Protein AF-A0A853IRA0-F1 (afdb_monomer)

Sequence (181 aa):
YAGSNYGHRVYHEGYKPTKVDVGLGNLPNAKTDAINDNNSNILATARAVKTAYDRAIADAIKPGMIMMWAGVANQVPAGWALCYGSGHCSNGIPIPDLRDRFIVGAGHSYGPGSTGGANTKHTSTAGHHAHNIVVHGHSLSHAQLPHTSIQLPIMGAAGGGSAASWEAQVGQNWDNVPLHI

Foldseek 3Di:
DPPPCPPPDDDDPPDDDDCVNVVNPPAAPAEDLDLPDPDPNYHYDPNNVVVNVVVVVPVVDDFPDDDDDPDDQVPPDPQDHDQCQDDATPVRHTRHRCPPHDDDDADDVHHVNDDDDDPDDDPDCVVDDDDDDDPPPDDDDPVNDDDDFDDDDPPDDPDDDDDDDDDDDPDDDPPPDGDDD

Secondary structure (DSSP, 8-state):
---TTTT-----TT-PPPTTTTT-TTS-S-EE--SS---TTSEEPHHHHHHHHHHHHHHHS-TT------S-GGGPPTT----BS-SB-TTSPBPPB-TT------SSS--TT-----SS----GGG--PPP----S-PPPGGGSPP-----------S------S-PPTT---TT-----

Mean predicted aligned error: 17.35 Å

Solvent-accessible surface area (backbone atoms only — not comparable to full-atom values): 13106 Å² total; per-residue (Å²): 134,82,62,101,57,84,81,64,82,92,57,67,101,83,64,75,86,50,49,60,79,72,75,43,62,86,56,57,96,40,72,38,66,62,76,83,70,90,52,95,66,43,42,73,35,75,65,11,54,51,50,46,52,53,46,57,52,54,70,76,55,55,79,79,71,84,79,92,74,91,72,58,87,91,68,61,56,90,97,61,79,76,47,70,48,65,66,58,33,93,80,65,48,70,35,54,64,50,73,99,58,84,92,74,81,65,57,94,94,32,57,86,87,64,82,81,89,68,101,64,88,76,80,50,80,88,65,65,75,83,86,85,81,84,69,85,80,77,72,89,49,80,89,73,51,89,83,78,90,79,85,78,82,81,78,76,77,88,71,92,74,98,66,95,66,78,86,74,72,88,86,71,85,73,81,85,69,82,84,84,128

Radius of gyration: 53.01 Å; Cα contacts (8 Å, |Δi|>4): 85; chains: 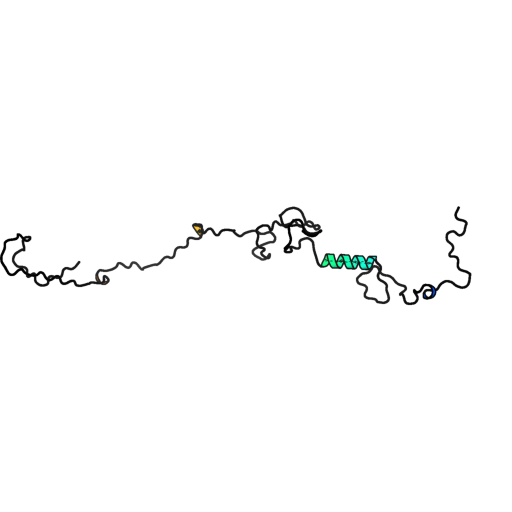1; bounding box: 127×52×137 Å

pLDDT: mean 79.43, std 16.62, range [44.56, 97.12]

Structure (mmCIF, N/CA/C/O backbone):
data_AF-A0A853IRA0-F1
#
_entry.id   AF-A0A853IRA0-F1
#
loop_
_atom_site.group_PDB
_atom_site.id
_atom_site.type_symbol
_atom_site.label_atom_id
_atom_site.label_alt_id
_atom_site.label_comp_id
_atom_site.label_asym_id
_atom_site.label_entity_id
_atom_site.label_seq_id
_atom_site.pdbx_PDB_ins_code
_atom_site.Cartn_x
_atom_site.Cartn_y
_atom_site.Cartn_z
_atom_site.occupancy
_atom_site.B_iso_or_equiv
_atom_site.auth_seq_id
_atom_site.auth_comp_id
_atom_site.auth_asym_id
_atom_site.auth_atom_id
_atom_site.pdbx_PDB_model_num
ATOM 1 N N . TYR A 1 1 ? -51.539 13.324 31.385 1.00 49.56 1 TYR A N 1
ATOM 2 C CA . TYR A 1 1 ? -51.188 13.574 32.794 1.00 49.56 1 TYR A CA 1
ATOM 3 C C . TYR A 1 1 ? -50.551 12.320 33.367 1.00 49.56 1 TYR A C 1
ATOM 5 O O . TYR A 1 1 ? -51.258 11.343 33.565 1.00 49.56 1 TYR A O 1
ATOM 13 N N . ALA A 1 2 ? -49.234 12.302 33.576 1.00 55.62 2 ALA A N 1
ATOM 14 C CA . ALA A 1 2 ? -48.621 11.289 34.433 1.00 55.62 2 ALA A CA 1
ATOM 15 C C . ALA A 1 2 ? -48.762 11.794 35.880 1.00 55.62 2 ALA A C 1
ATOM 17 O O . ALA A 1 2 ? -48.329 12.907 36.171 1.00 55.62 2 ALA A O 1
ATOM 18 N N . GLY A 1 3 ? -49.466 11.054 36.743 1.00 63.16 3 GLY A N 1
ATOM 19 C CA . GLY A 1 3 ? -49.695 11.446 38.142 1.00 63.16 3 GLY A CA 1
ATOM 20 C C . GLY A 1 3 ? -48.388 11.567 38.932 1.00 63.16 3 GLY A C 1
ATOM 21 O O . GLY A 1 3 ? -47.370 11.037 38.499 1.00 63.16 3 GLY A O 1
ATOM 22 N N . SER A 1 4 ? -48.433 12.225 40.094 1.00 72.25 4 SER A N 1
ATOM 23 C CA . SER A 1 4 ? -47.333 12.748 40.939 1.00 72.25 4 SER A CA 1
ATOM 24 C C . SER A 1 4 ? -46.130 11.831 41.231 1.00 72.25 4 SER A C 1
ATOM 26 O O . SER A 1 4 ? -45.151 12.287 41.806 1.00 72.25 4 SER A O 1
ATOM 28 N N . ASN A 1 5 ? -46.185 10.556 40.847 1.00 65.56 5 ASN A N 1
ATOM 29 C CA . ASN A 1 5 ? -45.202 9.519 41.151 1.00 65.56 5 ASN A CA 1
ATOM 30 C C . ASN A 1 5 ? -44.428 9.008 39.923 1.00 65.56 5 ASN A C 1
ATOM 32 O O . ASN A 1 5 ? -43.812 7.947 39.991 1.0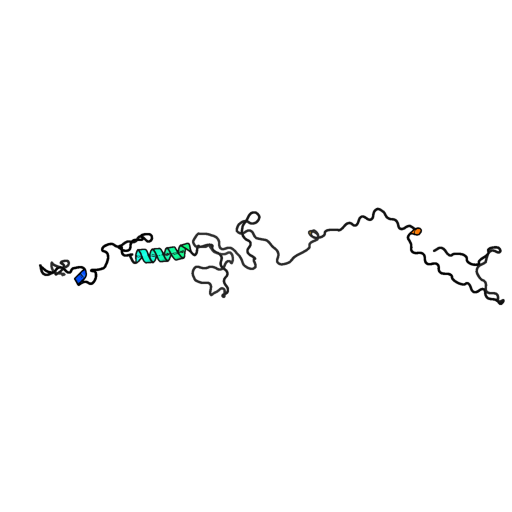0 65.56 5 ASN A O 1
ATOM 36 N N . TYR A 1 6 ? -44.414 9.742 38.808 1.00 60.72 6 TYR A N 1
ATOM 37 C CA . TYR A 1 6 ? -43.811 9.319 37.531 1.00 60.72 6 TYR A CA 1
ATOM 38 C C . TYR A 1 6 ? -42.277 9.095 37.539 1.00 60.72 6 TYR A C 1
ATOM 40 O O . TYR A 1 6 ? -41.693 8.843 36.489 1.00 60.72 6 TYR A O 1
ATOM 48 N N . GLY A 1 7 ? -41.620 9.148 38.703 1.00 62.72 7 GLY A N 1
ATOM 49 C CA . GLY A 1 7 ? -40.198 8.829 38.888 1.00 62.72 7 GLY A CA 1
ATOM 50 C C . GLY A 1 7 ? -39.866 8.051 40.169 1.00 62.72 7 GLY A C 1
ATOM 51 O O . GLY A 1 7 ? -38.689 7.841 40.460 1.00 62.72 7 GLY A O 1
ATOM 52 N N . HIS A 1 8 ? -40.863 7.620 40.950 1.00 66.50 8 HIS A N 1
ATOM 53 C CA . HIS A 1 8 ? -40.618 6.881 42.190 1.00 66.50 8 HIS A CA 1
ATOM 54 C C . HIS A 1 8 ? -40.420 5.392 41.893 1.00 66.50 8 HIS A C 1
ATOM 56 O O . HIS A 1 8 ? -41.258 4.749 41.263 1.00 66.50 8 HIS A O 1
ATOM 62 N N . ARG A 1 9 ? -39.308 4.818 42.367 1.00 67.69 9 ARG A N 1
ATOM 63 C CA . ARG A 1 9 ? -39.111 3.365 42.324 1.00 67.69 9 ARG A CA 1
ATOM 64 C C . ARG A 1 9 ? -40.078 2.734 43.332 1.00 67.69 9 ARG A C 1
ATOM 66 O O . ARG A 1 9 ? -39.976 3.015 44.524 1.00 67.69 9 ARG A O 1
ATOM 73 N N . VAL A 1 10 ? -41.013 1.910 42.857 1.00 68.00 10 VAL A N 1
ATOM 74 C CA . VAL A 1 10 ? -41.961 1.185 43.715 1.00 68.00 10 VAL A CA 1
ATOM 75 C C . VAL A 1 10 ? -41.220 0.020 44.362 1.00 68.00 10 VAL A C 1
ATOM 77 O O . VAL A 1 10 ? -41.081 -1.050 43.778 1.00 68.00 10 VAL A O 1
ATOM 80 N N . TYR A 1 11 ? -40.706 0.249 45.564 1.00 68.62 11 TYR A N 1
ATOM 81 C CA . TYR A 1 11 ? -40.282 -0.815 46.463 1.00 68.62 11 TYR A CA 1
ATOM 82 C C . TYR A 1 11 ? -41.147 -0.723 47.704 1.00 68.62 11 TYR A C 1
ATOM 84 O O . TYR A 1 11 ? -41.381 0.374 48.211 1.00 68.62 11 TYR A O 1
ATOM 92 N N . HIS A 1 12 ? -41.625 -1.858 48.199 1.00 67.06 12 HIS A N 1
ATOM 93 C CA . HIS A 1 12 ? -42.181 -1.874 49.542 1.00 67.06 12 HIS A CA 1
ATOM 94 C C . HIS A 1 12 ? -41.034 -1.589 50.536 1.00 67.06 12 HIS A C 1
ATOM 96 O O . HIS A 1 12 ? -39.866 -1.879 50.263 1.00 67.06 12 HIS A O 1
ATOM 102 N N . GLU A 1 13 ? -41.358 -1.005 51.683 1.00 61.22 13 GLU A N 1
ATOM 103 C CA . GLU A 1 13 ? -40.415 -0.340 52.596 1.00 61.22 13 GLU A CA 1
ATOM 104 C C . GLU A 1 13 ? -39.418 -1.283 53.326 1.00 61.22 13 GLU A C 1
ATOM 106 O O . GLU A 1 13 ? -38.761 -0.874 54.275 1.00 61.22 13 GLU A O 1
ATOM 111 N N . GLY A 1 14 ? -39.235 -2.533 52.864 1.00 67.69 14 GLY A N 1
ATOM 112 C CA . GLY A 1 14 ? -38.386 -3.550 53.509 1.00 67.69 14 GLY A CA 1
ATOM 113 C C . GLY A 1 14 ? -37.529 -4.468 52.611 1.00 67.69 14 GLY A C 1
ATOM 114 O O . GLY A 1 14 ? -36.566 -5.029 53.122 1.00 67.69 14 GLY A O 1
ATOM 115 N N . TYR A 1 15 ? -37.794 -4.621 51.305 1.00 69.06 15 TYR A N 1
ATOM 116 C CA . TYR A 1 15 ? -37.007 -5.473 50.389 1.00 69.06 15 TYR A CA 1
ATOM 117 C C . TYR A 1 15 ? -36.647 -4.654 49.149 1.00 69.06 15 TYR A C 1
ATOM 119 O O . TYR A 1 15 ? -37.350 -4.600 48.137 1.00 69.06 15 TYR A O 1
ATOM 127 N N . LYS A 1 16 ? -35.504 -3.974 49.247 1.00 80.06 16 LYS A N 1
ATOM 128 C CA . LYS A 1 16 ? -34.826 -3.415 48.078 1.00 80.06 16 LYS A CA 1
ATOM 129 C C . LYS A 1 16 ? -34.115 -4.570 47.363 1.00 80.06 16 LYS A C 1
ATOM 131 O O . LYS A 1 16 ? -33.353 -5.266 48.032 1.00 80.06 16 LYS A O 1
ATOM 136 N N . PRO A 1 17 ? -34.298 -4.749 46.042 1.00 84.19 17 PRO A N 1
ATOM 137 C CA . PRO A 1 17 ? -33.561 -5.758 45.293 1.00 84.19 17 PRO A CA 1
ATOM 138 C C . PRO A 1 17 ? -32.048 -5.569 45.445 1.00 84.19 17 PRO A C 1
ATOM 140 O O . PRO A 1 17 ? -31.510 -4.480 45.220 1.00 84.19 17 PRO A O 1
ATOM 143 N N . THR A 1 18 ? -31.371 -6.636 45.836 1.00 85.12 18 THR A N 1
ATOM 144 C CA . THR A 1 18 ? -29.920 -6.761 45.917 1.00 85.12 18 THR A CA 1
ATOM 145 C C . THR A 1 18 ? -29.350 -7.193 44.568 1.00 85.12 18 THR A C 1
ATOM 147 O O . THR A 1 18 ? -30.072 -7.578 43.650 1.00 85.12 18 THR A O 1
ATOM 150 N N . LYS A 1 19 ? -28.020 -7.174 44.428 1.00 85.31 19 LYS A N 1
ATOM 151 C CA . LYS A 1 19 ? -27.357 -7.706 43.227 1.00 85.31 19 LYS A CA 1
ATOM 152 C C . LYS A 1 19 ? -27.629 -9.195 43.018 1.00 85.31 19 LYS A C 1
ATOM 154 O O . LYS A 1 19 ? -27.666 -9.630 41.876 1.00 85.31 19 LYS A O 1
ATOM 159 N N . VAL A 1 20 ? -27.822 -9.963 44.090 1.00 87.31 20 VAL A N 1
ATOM 160 C CA . VAL A 1 20 ? -28.140 -11.395 44.001 1.00 87.31 20 VAL A CA 1
ATOM 161 C C . VAL A 1 20 ? -29.542 -11.590 43.426 1.00 87.31 20 VAL A C 1
ATOM 163 O O . VAL A 1 20 ? -29.708 -12.411 42.530 1.00 87.31 20 VAL A O 1
ATOM 166 N N . ASP A 1 21 ? -30.504 -10.760 43.840 1.00 89.12 21 ASP A N 1
ATOM 167 C CA . ASP A 1 21 ? -31.906 -10.850 43.398 1.00 89.12 21 ASP A CA 1
ATOM 168 C C . ASP A 1 21 ? -32.082 -10.618 41.891 1.00 89.12 21 ASP A C 1
ATOM 170 O O . ASP A 1 21 ? -33.049 -11.081 41.293 1.00 89.12 21 ASP A O 1
ATOM 174 N N . VAL A 1 22 ? -31.135 -9.917 41.264 1.00 87.75 22 VAL A N 1
ATOM 175 C CA . VAL A 1 22 ? -31.116 -9.662 39.815 1.00 87.75 22 VAL A CA 1
ATOM 176 C C . VAL A 1 22 ? -30.038 -10.461 39.071 1.00 87.75 22 VAL A C 1
ATOM 178 O O . VAL A 1 22 ? -29.740 -10.160 37.918 1.00 87.75 22 VAL A O 1
ATOM 181 N N . GLY A 1 23 ? -29.421 -11.460 39.712 1.00 87.56 23 GLY A N 1
ATOM 182 C CA . GLY A 1 23 ? -28.408 -12.319 39.083 1.00 87.56 23 GLY A CA 1
ATOM 183 C C . GLY A 1 23 ? -27.054 -11.645 38.815 1.00 87.56 23 GLY A C 1
ATOM 184 O O . GLY A 1 23 ? -26.240 -12.169 38.062 1.00 87.56 23 GLY A O 1
ATOM 185 N N . LEU A 1 24 ? -26.779 -10.497 39.437 1.00 89.25 24 LEU A N 1
ATOM 186 C CA . LEU A 1 24 ? -25.541 -9.716 39.294 1.00 89.25 24 LEU A CA 1
ATOM 187 C C . LEU A 1 24 ? -24.601 -9.846 40.508 1.00 89.25 24 LEU A C 1
ATOM 189 O O . LEU A 1 24 ? -23.662 -9.063 40.645 1.00 89.25 24 LEU A O 1
ATOM 193 N N . GLY A 1 25 ? -24.847 -10.800 41.414 1.00 86.69 25 GLY A N 1
ATOM 194 C CA . GLY A 1 25 ? -24.089 -10.962 42.664 1.00 86.69 25 GLY A CA 1
ATOM 195 C C . GLY A 1 25 ? -22.585 -11.194 42.466 1.00 86.69 25 GLY A C 1
ATOM 196 O O . GLY A 1 25 ? -21.790 -10.712 43.266 1.00 86.69 25 GLY A O 1
ATOM 197 N N . ASN A 1 26 ? -22.206 -11.856 41.367 1.00 88.56 26 ASN A N 1
ATOM 198 C CA . ASN A 1 26 ? -20.813 -12.179 41.034 1.00 88.56 26 ASN A CA 1
ATOM 199 C C . ASN A 1 26 ? -20.153 -11.170 40.079 1.00 88.56 26 ASN A C 1
ATOM 201 O O . ASN A 1 26 ? -18.995 -11.354 39.710 1.00 88.56 26 ASN A O 1
ATOM 205 N N . LEU A 1 27 ? -20.870 -10.133 39.631 1.00 89.50 27 LEU A N 1
ATOM 206 C CA . LEU A 1 27 ? -20.313 -9.162 38.692 1.00 89.50 27 LEU A CA 1
ATOM 207 C C . LEU A 1 27 ? -19.584 -8.031 39.428 1.00 89.50 27 LEU A C 1
ATOM 209 O O . LEU A 1 27 ? -20.119 -7.482 40.402 1.00 89.50 27 LEU A O 1
ATOM 213 N N . PRO A 1 28 ? -18.400 -7.617 38.943 1.00 90.94 28 PRO A N 1
ATOM 214 C CA . PRO A 1 28 ? -17.711 -6.467 39.500 1.00 90.94 28 PRO A CA 1
ATOM 215 C C . PRO A 1 28 ? -18.542 -5.179 39.418 1.00 90.94 28 PRO A C 1
ATOM 217 O O . PRO A 1 28 ? -19.310 -4.962 38.482 1.00 90.94 28 PRO A O 1
ATOM 220 N N . ASN A 1 29 ? -18.376 -4.289 40.402 1.00 89.94 29 ASN A N 1
ATOM 221 C CA . ASN A 1 29 ? -19.129 -3.028 40.492 1.00 89.94 29 ASN A CA 1
ATOM 222 C C . ASN A 1 29 ? -18.476 -1.853 39.744 1.00 89.94 29 ASN A C 1
ATOM 224 O O . ASN A 1 29 ? -18.827 -0.698 39.985 1.00 89.94 29 ASN A O 1
ATOM 228 N N . ALA A 1 30 ? -17.495 -2.131 38.894 1.00 93.44 30 ALA A N 1
ATOM 229 C CA . ALA A 1 30 ? -16.744 -1.133 38.154 1.00 93.44 30 ALA A CA 1
ATOM 230 C C . ALA A 1 30 ? -16.785 -1.465 36.665 1.00 93.44 30 ALA A C 1
ATOM 232 O O . ALA A 1 30 ? -16.774 -2.633 36.271 1.00 93.44 30 ALA A 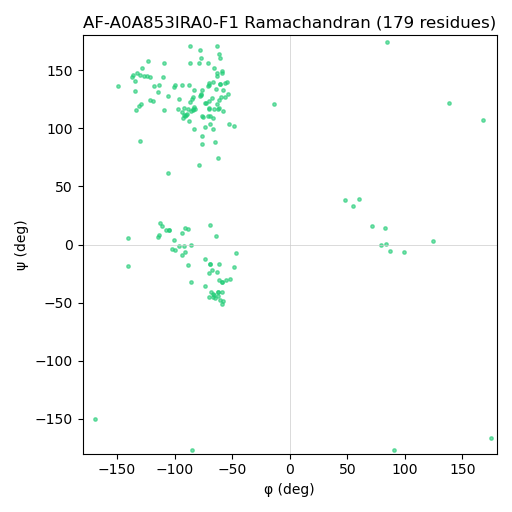O 1
ATOM 233 N N . LYS A 1 31 ? -16.819 -0.418 35.842 1.00 95.31 31 LYS A N 1
ATOM 234 C CA . LYS A 1 31 ? -16.697 -0.518 34.390 1.00 95.31 31 LYS A CA 1
ATOM 235 C C . LYS A 1 31 ? -15.625 0.439 33.897 1.00 95.31 31 LYS A C 1
ATOM 237 O O . LYS A 1 31 ? -15.429 1.491 34.506 1.00 95.31 31 LYS A O 1
ATOM 242 N N . THR A 1 32 ? -14.998 0.107 32.779 1.00 95.94 32 THR A N 1
ATOM 243 C CA . THR A 1 32 ? -13.974 0.948 32.161 1.00 95.94 32 THR A CA 1
ATOM 244 C C . THR A 1 32 ? -14.133 1.024 30.648 1.00 95.94 32 THR A C 1
ATOM 246 O O . THR A 1 32 ? -14.513 0.053 29.993 1.00 95.94 32 THR A O 1
ATOM 249 N N . ASP A 1 33 ? -13.836 2.206 30.108 1.00 96.56 33 ASP A N 1
ATOM 250 C CA . ASP A 1 33 ? -13.652 2.437 28.672 1.00 96.56 33 ASP A CA 1
ATOM 251 C C . ASP A 1 33 ? -12.179 2.255 28.251 1.00 96.56 33 ASP A C 1
ATOM 253 O O . ASP A 1 33 ? -11.859 2.325 27.062 1.00 96.56 33 ASP A O 1
ATOM 257 N N . ALA A 1 34 ? -11.272 2.062 29.216 1.00 95.56 34 ALA A N 1
ATOM 258 C CA . ALA A 1 34 ? -9.853 1.873 28.958 1.00 95.56 34 ALA A CA 1
ATOM 259 C C . ALA A 1 34 ? -9.600 0.509 28.304 1.00 95.56 34 ALA A C 1
ATOM 261 O O . ALA A 1 34 ? -10.151 -0.507 28.718 1.00 95.56 34 ALA A O 1
ATOM 262 N N . ILE A 1 35 ? -8.738 0.491 27.288 1.00 93.88 35 ILE A N 1
ATOM 263 C CA . ILE A 1 35 ? -8.381 -0.730 26.542 1.00 93.88 35 ILE A CA 1
ATOM 264 C C . ILE A 1 35 ? -7.048 -1.343 26.986 1.00 93.88 35 ILE A C 1
ATOM 266 O O . ILE A 1 35 ? -6.634 -2.373 26.469 1.00 93.88 35 ILE A O 1
ATOM 270 N N . ASN A 1 36 ? -6.348 -0.671 27.896 1.00 93.81 36 ASN A N 1
ATOM 271 C CA . ASN A 1 36 ? -5.050 -1.060 28.442 1.00 93.81 36 ASN A CA 1
ATOM 272 C C . ASN A 1 36 ? -5.131 -1.422 29.934 1.00 93.81 36 ASN A C 1
ATOM 274 O O . ASN A 1 36 ? -4.098 -1.583 30.579 1.00 93.81 36 ASN A O 1
ATOM 278 N N . ASP A 1 37 ? -6.342 -1.509 30.484 1.00 93.75 37 ASP A N 1
ATOM 279 C CA . ASP A 1 37 ? -6.581 -1.920 31.863 1.00 93.75 37 ASP A CA 1
ATOM 280 C C . ASP A 1 37 ? -6.568 -3.452 31.945 1.00 93.75 37 ASP A C 1
ATOM 282 O O . ASP A 1 37 ? -7.380 -4.125 31.310 1.00 93.75 37 ASP A O 1
ATOM 286 N N . ASN A 1 38 ? -5.614 -4.005 32.692 1.00 93.06 38 ASN A N 1
ATOM 287 C CA . ASN A 1 38 ? -5.433 -5.445 32.864 1.00 93.06 38 ASN A CA 1
ATOM 288 C C . ASN A 1 38 ? -5.911 -5.878 34.259 1.00 93.06 38 ASN A C 1
ATOM 290 O O . ASN A 1 38 ? -5.124 -6.335 35.089 1.00 93.06 38 ASN A O 1
ATOM 294 N N . ASN A 1 39 ? -7.198 -5.667 34.539 1.00 93.12 39 ASN A N 1
ATOM 295 C CA . ASN A 1 39 ? -7.812 -5.965 35.829 1.00 93.12 39 ASN A CA 1
ATOM 296 C C . ASN A 1 39 ? -9.088 -6.797 35.656 1.00 93.12 39 ASN A C 1
ATOM 298 O O . ASN A 1 39 ? -10.055 -6.358 35.038 1.00 93.12 39 ASN A O 1
ATOM 302 N N . SER A 1 40 ? -9.122 -7.986 36.258 1.00 92.19 40 SER A N 1
ATOM 303 C CA . SER A 1 40 ? -10.280 -8.889 36.211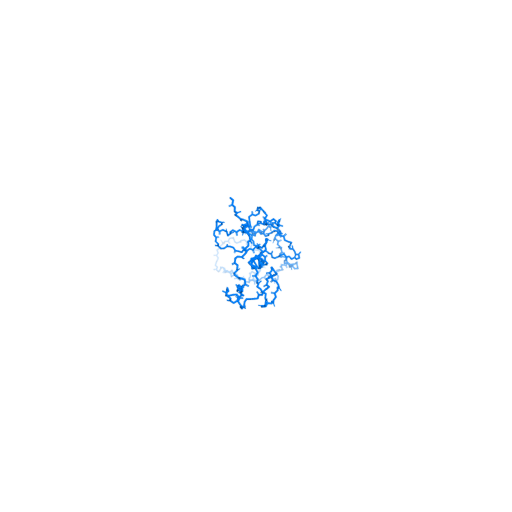 1.00 92.19 40 SER A CA 1
ATOM 304 C C . SER A 1 40 ? -11.465 -8.433 37.074 1.00 92.19 40 SER A C 1
ATOM 306 O O . SER A 1 40 ? -12.569 -8.950 36.915 1.00 92.19 40 SER A O 1
ATOM 308 N N . ASN A 1 41 ? -11.274 -7.449 37.960 1.00 94.00 41 ASN A N 1
ATOM 309 C CA . ASN A 1 41 ? -12.322 -6.872 38.809 1.00 94.00 41 ASN A CA 1
ATOM 310 C C . ASN A 1 41 ? -13.023 -5.662 38.165 1.00 94.00 41 ASN A C 1
ATOM 312 O O . ASN A 1 41 ? -13.700 -4.898 38.858 1.00 94.00 41 ASN A O 1
ATOM 316 N N . ILE A 1 42 ? -12.851 -5.438 36.861 1.00 94.19 42 ILE A N 1
ATOM 317 C CA . ILE A 1 42 ? -13.474 -4.330 36.133 1.00 94.19 42 ILE A CA 1
ATOM 318 C C . ILE A 1 42 ? -14.049 -4.866 34.823 1.00 94.19 42 ILE A C 1
ATOM 320 O O . ILE A 1 42 ? -13.387 -5.582 34.079 1.00 94.19 42 ILE A O 1
ATOM 324 N N . LEU A 1 43 ? -15.299 -4.514 34.528 1.00 94.00 43 LEU A N 1
ATOM 325 C CA . LEU A 1 43 ? -15.946 -4.896 33.277 1.00 94.00 43 LEU A CA 1
ATOM 326 C C . LEU A 1 43 ? -15.568 -3.923 32.152 1.00 94.00 43 LEU A C 1
ATOM 328 O O . LEU A 1 43 ? -15.674 -2.704 32.307 1.00 94.00 43 LEU A O 1
ATOM 332 N N . ALA A 1 44 ? -15.190 -4.450 30.990 1.00 95.75 44 ALA A N 1
ATOM 333 C CA . ALA A 1 44 ? -15.022 -3.639 29.788 1.00 95.75 44 ALA A CA 1
ATOM 334 C C . ALA A 1 44 ? -16.390 -3.182 29.260 1.00 95.75 44 ALA A C 1
ATOM 336 O O . ALA A 1 44 ? -17.340 -3.965 29.179 1.00 95.75 44 ALA A O 1
ATOM 337 N N . THR A 1 45 ? -16.509 -1.916 28.870 1.00 96.06 45 THR A N 1
ATOM 338 C CA . THR A 1 45 ? -17.703 -1.444 28.160 1.00 96.06 45 THR A CA 1
ATOM 339 C C . THR A 1 45 ? -17.675 -1.876 26.692 1.00 96.06 45 THR A C 1
ATOM 341 O O . THR A 1 45 ? -16.616 -2.121 26.111 1.00 96.06 45 THR A O 1
ATOM 344 N N . ALA A 1 46 ? -18.836 -1.878 26.029 1.00 97.12 46 ALA A N 1
ATOM 345 C CA . ALA A 1 46 ? -18.905 -2.080 24.577 1.00 97.12 46 ALA A CA 1
ATOM 346 C C . ALA A 1 46 ? -18.041 -1.064 23.801 1.00 97.12 46 ALA A C 1
ATOM 348 O O . ALA A 1 46 ? -17.486 -1.386 22.751 1.00 97.12 46 ALA A O 1
ATOM 349 N N . ARG A 1 47 ? -17.876 0.151 24.343 1.00 96.94 47 ARG A N 1
ATOM 350 C CA . ARG A 1 47 ? -16.992 1.180 23.789 1.00 96.94 47 ARG A CA 1
ATOM 351 C C . ARG A 1 47 ? -15.521 0.775 23.880 1.00 96.94 47 ARG A C 1
ATOM 353 O O . ARG A 1 47 ? -14.818 0.932 22.883 1.00 96.94 47 ARG A O 1
ATOM 360 N N . ALA A 1 48 ? -15.065 0.248 25.019 1.00 96.50 48 ALA A N 1
ATOM 361 C CA . ALA A 1 48 ? -13.704 -0.277 25.158 1.00 96.50 48 ALA A CA 1
ATOM 362 C C . ALA A 1 48 ? -13.444 -1.383 24.128 1.00 96.50 48 ALA A C 1
ATOM 364 O O . ALA A 1 48 ? -12.476 -1.312 23.375 1.00 96.50 48 ALA A O 1
ATOM 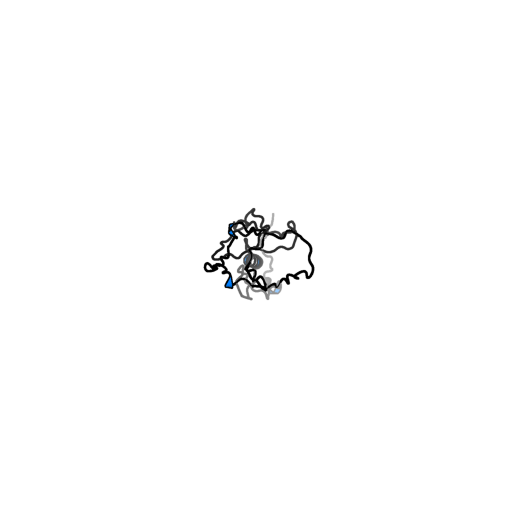365 N N . VAL A 1 49 ? -14.364 -2.349 24.025 1.00 95.88 49 VAL A N 1
ATOM 366 C CA . VAL A 1 49 ? -14.251 -3.477 23.086 1.00 95.88 49 VAL A CA 1
ATOM 367 C C . VAL A 1 49 ? -14.196 -2.994 21.634 1.00 95.88 49 VAL A C 1
ATOM 369 O O . VAL A 1 49 ? -13.300 -3.389 20.891 1.00 95.88 49 VAL A O 1
ATOM 372 N N . LYS A 1 50 ? -15.095 -2.086 21.229 1.00 96.25 50 LYS A N 1
ATOM 373 C CA . LYS A 1 50 ? -15.090 -1.511 19.874 1.00 96.25 50 LYS A CA 1
ATOM 374 C C . LYS A 1 50 ? -13.804 -0.736 19.586 1.00 96.25 50 LYS A C 1
ATOM 376 O O . LYS A 1 50 ? -13.245 -0.869 18.505 1.00 96.25 50 LYS A O 1
ATOM 381 N N . THR A 1 51 ? -13.313 0.030 20.558 1.00 95.81 51 THR A N 1
ATOM 382 C CA . THR A 1 51 ? -12.077 0.812 20.414 1.00 95.81 51 THR A CA 1
ATOM 383 C C . THR A 1 51 ? -10.857 -0.094 20.265 1.00 95.81 51 THR A C 1
ATOM 385 O O . THR A 1 51 ? -10.004 0.165 19.421 1.00 95.81 51 THR A O 1
ATOM 388 N N . ALA A 1 52 ? -10.769 -1.158 21.066 1.00 94.06 52 ALA A N 1
ATOM 389 C CA . ALA A 1 52 ? -9.696 -2.140 20.969 1.00 94.06 52 ALA A CA 1
ATOM 390 C C . ALA A 1 52 ? -9.715 -2.852 19.609 1.00 94.06 52 ALA A C 1
ATOM 392 O O . ALA A 1 52 ? -8.672 -2.965 18.971 1.00 94.06 52 ALA A O 1
ATOM 393 N N . TYR A 1 53 ? -10.901 -3.253 19.137 1.00 93.31 53 TYR A N 1
ATOM 394 C CA . TYR A 1 53 ? -11.084 -3.840 17.809 1.00 93.31 53 TYR A CA 1
ATOM 395 C C . TYR A 1 53 ? -10.619 -2.891 16.694 1.00 93.31 53 TYR A C 1
ATOM 397 O O . TYR A 1 53 ? -9.790 -3.269 15.870 1.00 93.31 53 TYR A O 1
ATOM 405 N N . ASP A 1 54 ? -11.090 -1.642 16.701 1.00 91.81 54 ASP A N 1
ATOM 406 C CA . ASP A 1 54 ? -10.732 -0.659 15.674 1.00 91.81 54 ASP A CA 1
ATOM 407 C C . ASP A 1 54 ? -9.225 -0.365 15.664 1.00 91.81 54 ASP A C 1
ATOM 409 O O . ASP A 1 54 ? -8.620 -0.278 14.595 1.00 91.81 54 ASP A O 1
ATOM 413 N N . ARG A 1 55 ? -8.598 -0.251 16.845 1.00 90.44 55 ARG A N 1
ATOM 414 C CA . ARG A 1 55 ? -7.147 -0.039 16.961 1.00 90.44 55 ARG A CA 1
ATOM 415 C C . ARG A 1 55 ? -6.341 -1.237 16.480 1.00 90.44 55 ARG A C 1
ATOM 417 O O . ARG A 1 55 ? -5.379 -1.037 15.752 1.00 90.44 55 ARG A O 1
ATOM 424 N N . ALA A 1 56 ? -6.743 -2.459 16.825 1.00 89.12 56 ALA A N 1
ATOM 425 C CA . ALA A 1 56 ? -6.036 -3.661 16.386 1.00 89.12 56 ALA A CA 1
ATOM 426 C C . ALA A 1 56 ? -5.975 -3.759 14.851 1.00 89.12 56 ALA A C 1
ATOM 428 O O . ALA A 1 56 ? -4.927 -4.075 14.290 1.00 89.12 56 ALA A O 1
ATOM 429 N N . ILE A 1 57 ? -7.072 -3.423 14.163 1.00 86.31 57 ILE A N 1
ATOM 430 C CA . ILE A 1 57 ? -7.105 -3.372 12.695 1.00 86.31 57 ILE A CA 1
ATOM 431 C C . ILE A 1 57 ? -6.271 -2.201 12.159 1.00 86.31 57 ILE A C 1
ATOM 433 O O . ILE A 1 57 ? -5.483 -2.379 11.229 1.00 86.31 57 ILE A O 1
ATOM 437 N N . ALA A 1 58 ? -6.414 -1.014 12.755 1.00 84.06 58 ALA A N 1
ATOM 438 C CA . ALA A 1 58 ? -5.704 0.187 12.326 1.00 84.06 58 ALA A CA 1
ATOM 439 C C . ALA A 1 58 ? -4.189 0.136 12.569 1.00 84.06 58 ALA A C 1
ATOM 441 O O . ALA A 1 58 ? -3.466 0.874 11.910 1.00 84.06 58 ALA A O 1
ATOM 442 N N . ASP A 1 59 ? -3.696 -0.690 13.492 1.00 86.00 59 ASP A N 1
ATOM 443 C CA . ASP A 1 59 ? -2.260 -0.873 13.723 1.00 86.00 59 ASP A CA 1
ATOM 444 C C . ASP A 1 59 ? -1.655 -1.928 12.791 1.00 86.00 59 ASP A C 1
ATOM 446 O O . ASP A 1 59 ? -0.509 -1.781 12.369 1.00 86.00 59 ASP A O 1
ATOM 450 N N . ALA A 1 60 ? -2.427 -2.950 12.410 1.00 88.06 60 ALA A N 1
ATOM 451 C CA . ALA A 1 60 ? -1.965 -4.001 11.506 1.00 88.06 60 ALA A CA 1
ATOM 452 C C . ALA A 1 60 ? -1.857 -3.536 10.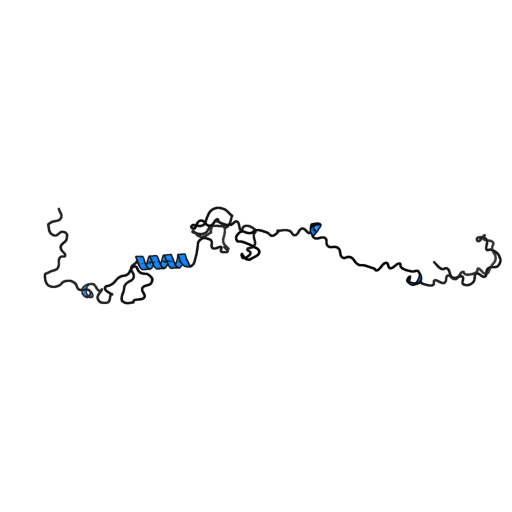044 1.00 88.06 60 ALA A C 1
ATOM 454 O O . ALA A 1 60 ? -0.969 -3.985 9.319 1.00 88.06 60 ALA A O 1
ATOM 455 N N . ILE A 1 61 ? -2.763 -2.658 9.596 1.00 88.88 61 ILE A N 1
ATOM 456 C CA . ILE A 1 61 ? -2.840 -2.207 8.201 1.00 88.88 61 ILE A CA 1
ATOM 457 C C . ILE A 1 61 ? -2.919 -0.682 8.155 1.00 88.88 61 ILE A C 1
ATOM 459 O O . ILE A 1 61 ? -3.874 -0.080 8.648 1.00 88.88 61 ILE A O 1
ATOM 463 N N . LYS A 1 62 ? -1.927 -0.047 7.519 1.00 90.31 62 LYS A N 1
ATOM 464 C CA . LYS A 1 62 ? -1.839 1.414 7.383 1.00 90.31 62 LYS A CA 1
ATOM 465 C C . LYS A 1 62 ? -2.076 1.871 5.944 1.00 90.31 62 LYS A C 1
ATOM 467 O O . LYS A 1 62 ? -1.609 1.215 5.010 1.00 90.31 62 LYS A O 1
ATOM 472 N N . PRO A 1 63 ? -2.728 3.031 5.739 1.00 92.19 63 PRO A N 1
ATOM 473 C CA . PRO A 1 63 ? -2.813 3.629 4.413 1.00 92.19 63 PRO A CA 1
ATOM 474 C C . PRO A 1 63 ? -1.409 3.883 3.842 1.00 92.19 63 PRO A C 1
ATOM 476 O O . PRO A 1 63 ? -0.539 4.415 4.534 1.00 92.19 63 PRO A O 1
ATOM 479 N N . GLY A 1 64 ? -1.192 3.491 2.587 1.00 91.62 64 GLY A N 1
ATOM 480 C CA . GLY A 1 64 ? 0.118 3.524 1.926 1.00 91.62 64 GLY A CA 1
ATOM 481 C C . GLY A 1 64 ? 0.858 2.182 1.896 1.00 91.62 64 GLY A C 1
ATOM 482 O O . GLY A 1 64 ? 1.881 2.084 1.223 1.00 91.62 64 GLY A O 1
ATOM 483 N N . MET A 1 65 ? 0.354 1.137 2.564 1.00 93.56 65 MET A N 1
ATOM 484 C CA . MET A 1 65 ? 0.869 -0.222 2.368 1.00 93.56 65 MET A CA 1
ATOM 485 C C . MET A 1 65 ? 0.566 -0.726 0.952 1.00 93.56 65 MET A C 1
ATOM 487 O O . MET A 1 65 ? -0.527 -0.520 0.428 1.00 93.56 65 MET A O 1
ATOM 491 N N . ILE A 1 66 ? 1.533 -1.424 0.355 1.00 93.88 66 ILE A N 1
ATOM 492 C CA . ILE A 1 66 ? 1.399 -2.081 -0.950 1.00 93.88 66 ILE A CA 1
ATOM 493 C C . ILE A 1 66 ? 1.286 -3.587 -0.707 1.00 93.88 66 ILE A C 1
ATOM 495 O O . ILE A 1 66 ? 2.130 -4.168 -0.027 1.00 93.88 66 ILE A O 1
ATOM 499 N N . MET A 1 67 ? 0.258 -4.220 -1.273 1.00 93.94 67 MET A N 1
ATOM 500 C CA . MET A 1 67 ? 0.050 -5.667 -1.213 1.00 93.94 67 MET A CA 1
ATOM 501 C C . MET A 1 67 ? -0.221 -6.234 -2.605 1.00 93.94 67 MET A C 1
ATOM 503 O O . MET A 1 67 ? -0.840 -5.581 -3.443 1.00 93.94 67 MET A O 1
ATOM 507 N N . MET A 1 68 ? 0.249 -7.458 -2.848 1.00 93.88 68 MET A N 1
ATOM 508 C CA . MET A 1 68 ? -0.037 -8.179 -4.087 1.00 93.88 68 MET A CA 1
ATOM 509 C C . MET A 1 68 ? -1.460 -8.734 -4.051 1.00 93.88 68 MET A C 1
ATOM 511 O O . MET A 1 68 ? -1.873 -9.348 -3.069 1.00 93.88 68 MET A O 1
ATOM 515 N N . TRP A 1 69 ? -2.200 -8.521 -5.137 1.00 94.31 69 TRP A N 1
ATOM 516 C CA . TRP A 1 69 ? -3.576 -8.977 -5.305 1.00 94.31 69 TRP A CA 1
ATOM 517 C C . TRP A 1 69 ? -3.650 -9.939 -6.485 1.00 94.31 69 TRP A C 1
ATOM 519 O O . TRP A 1 69 ? -3.254 -9.590 -7.594 1.00 94.31 69 TRP A O 1
ATOM 529 N N . ALA A 1 70 ? -4.144 -11.151 -6.237 1.00 94.50 70 ALA A N 1
ATOM 530 C CA . ALA A 1 70 ? -4.253 -12.197 -7.256 1.00 94.50 70 ALA A CA 1
ATOM 531 C C . ALA A 1 70 ? -5.628 -12.234 -7.954 1.00 94.50 70 ALA A C 1
ATOM 533 O O . ALA A 1 70 ? -5.804 -12.978 -8.914 1.00 94.50 70 ALA A O 1
ATOM 534 N N . GLY A 1 71 ? -6.613 -11.476 -7.458 1.00 94.12 71 GLY A N 1
ATOM 535 C CA . GLY A 1 71 ? -7.953 -11.417 -8.041 1.00 94.12 71 GLY A CA 1
ATOM 536 C C . GLY A 1 71 ? -8.070 -10.416 -9.192 1.00 94.12 71 GLY A C 1
ATOM 537 O O . GLY A 1 71 ? -7.111 -9.754 -9.587 1.00 94.12 71 GLY A O 1
ATOM 538 N N . VAL A 1 72 ? -9.285 -10.264 -9.719 1.00 94.19 72 VAL A N 1
ATOM 539 C CA . VAL A 1 72 ? -9.572 -9.306 -10.797 1.00 94.19 72 VAL A CA 1
ATOM 540 C C . VAL A 1 72 ? -9.705 -7.870 -10.271 1.00 94.19 72 VAL A C 1
ATOM 542 O O . VAL A 1 72 ? -10.027 -7.636 -9.104 1.00 94.19 72 VAL A O 1
ATOM 545 N N . ALA A 1 73 ? -9.468 -6.892 -11.150 1.00 90.44 73 ALA A N 1
ATOM 546 C CA . ALA A 1 73 ? -9.412 -5.464 -10.818 1.00 90.44 73 ALA A CA 1
ATOM 547 C C . ALA A 1 73 ? -10.705 -4.904 -10.195 1.00 90.44 73 ALA A C 1
ATOM 549 O O . ALA A 1 73 ? -10.650 -4.008 -9.359 1.00 90.44 73 ALA A O 1
ATOM 550 N N . ASN A 1 74 ? -11.868 -5.438 -10.571 1.00 91.62 74 ASN A N 1
ATOM 551 C CA . ASN A 1 74 ? -13.171 -5.017 -10.044 1.00 91.62 74 ASN A CA 1
ATOM 552 C C . ASN A 1 74 ? -13.576 -5.730 -8.739 1.00 91.62 74 ASN A C 1
ATOM 554 O O . ASN A 1 74 ? -14.647 -5.450 -8.211 1.00 91.62 74 ASN A O 1
ATOM 558 N N . GLN A 1 75 ? -12.746 -6.641 -8.224 1.00 95.31 75 GLN A N 1
ATOM 559 C CA . GLN A 1 75 ? -12.964 -7.353 -6.958 1.00 95.31 75 GLN A CA 1
ATOM 560 C C . GLN A 1 75 ? -11.966 -6.935 -5.875 1.00 95.31 75 GLN A C 1
ATOM 562 O O . GLN A 1 75 ? -11.805 -7.630 -4.873 1.00 95.31 75 GLN A O 1
ATOM 567 N N . VAL A 1 76 ? -11.282 -5.805 -6.067 1.00 93.69 76 VAL A N 1
ATOM 568 C CA . VAL A 1 76 ? -10.407 -5.244 -5.037 1.00 93.69 76 VAL A CA 1
ATOM 569 C C . VAL A 1 76 ? -11.243 -4.943 -3.784 1.00 93.69 76 VAL A C 1
ATOM 571 O O . VAL A 1 76 ? -12.276 -4.275 -3.900 1.00 93.69 76 VAL A O 1
ATOM 574 N N . PRO A 1 77 ? -10.845 -5.442 -2.597 1.00 91.75 77 PRO A N 1
ATOM 575 C CA . PRO A 1 77 ? -11.624 -5.259 -1.379 1.00 91.75 77 PRO A CA 1
ATOM 576 C C . PRO A 1 77 ? -11.840 -3.786 -1.024 1.00 91.75 77 PRO A C 1
ATOM 578 O O . PRO A 1 77 ? -10.985 -2.933 -1.271 1.00 91.75 77 PRO A O 1
ATOM 581 N N . ALA A 1 78 ? -12.968 -3.490 -0.376 1.00 90.94 78 ALA A N 1
ATOM 582 C CA . ALA A 1 78 ? -13.245 -2.152 0.132 1.00 90.94 78 ALA A CA 1
ATOM 583 C C . ALA A 1 78 ? -12.112 -1.661 1.054 1.00 90.94 78 ALA A C 1
ATOM 585 O O . ALA A 1 78 ? -11.574 -2.420 1.860 1.00 90.94 78 ALA A O 1
ATOM 586 N N . GLY A 1 79 ? -11.753 -0.382 0.927 1.00 90.00 79 GLY A N 1
ATOM 587 C CA . GLY A 1 79 ? -10.623 0.217 1.647 1.00 90.00 79 GLY A CA 1
ATOM 588 C C . GLY A 1 79 ? -9.267 0.068 0.948 1.00 90.00 79 GLY A C 1
ATOM 589 O O . GLY A 1 79 ? -8.301 0.677 1.402 1.00 90.00 79 GLY A O 1
ATOM 590 N N . TRP A 1 80 ? -9.196 -0.667 -0.166 1.00 92.81 80 TRP A N 1
ATOM 591 C CA . TRP A 1 80 ? -8.010 -0.771 -1.017 1.00 92.81 80 TRP A CA 1
ATOM 592 C C . TRP A 1 80 ? -8.208 -0.054 -2.349 1.00 92.81 80 TRP A C 1
ATOM 594 O O . TRP A 1 80 ? -9.327 0.131 -2.823 1.00 92.81 80 TRP A O 1
ATOM 604 N N . ALA A 1 81 ? -7.095 0.329 -2.967 1.00 93.69 81 ALA A N 1
ATOM 605 C CA . ALA A 1 81 ? -7.065 0.915 -4.296 1.00 93.69 81 ALA A CA 1
ATOM 606 C C . ALA A 1 81 ? -5.986 0.231 -5.140 1.00 93.69 81 ALA A C 1
ATOM 608 O O . ALA A 1 81 ? -4.942 -0.178 -4.628 1.00 93.69 81 ALA A O 1
ATOM 609 N N . LEU A 1 82 ? -6.233 0.124 -6.446 1.00 94.88 82 LEU A N 1
ATOM 610 C CA . LEU A 1 82 ? -5.205 -0.305 -7.388 1.00 94.88 82 LEU A CA 1
ATOM 611 C C . LEU A 1 82 ? -4.141 0.786 -7.528 1.00 94.88 82 LEU A C 1
ATOM 613 O O . LEU A 1 82 ? -4.452 1.969 -7.646 1.00 94.88 82 LEU A O 1
ATOM 617 N N . CYS A 1 83 ? -2.878 0.371 -7.581 1.00 95.44 83 CYS A N 1
ATOM 618 C CA . CYS A 1 83 ? -1.742 1.266 -7.776 1.00 95.44 83 CYS A CA 1
ATOM 619 C C . CYS A 1 83 ? -1.586 1.658 -9.259 1.00 95.44 83 CYS A C 1
ATOM 621 O O . CYS A 1 83 ? -0.645 1.226 -9.922 1.00 95.44 83 CYS A O 1
ATOM 623 N N . TYR A 1 84 ? -2.533 2.440 -9.790 1.00 94.25 84 TYR A N 1
ATOM 624 C CA . TYR A 1 84 ? -2.525 2.957 -11.170 1.00 94.25 84 TYR A CA 1
ATOM 625 C C . TYR A 1 84 ? -2.158 4.449 -11.273 1.00 94.25 84 TYR A C 1
ATOM 627 O O . TYR A 1 84 ? -2.373 5.059 -12.319 1.00 94.25 84 TYR A O 1
ATOM 635 N N . GLY A 1 85 ? -1.640 5.058 -10.199 1.00 94.62 85 GLY A N 1
ATOM 636 C CA . GLY A 1 85 ? -1.165 6.447 -10.227 1.00 94.62 85 GLY A CA 1
ATOM 637 C C . GLY A 1 85 ? -2.227 7.533 -10.051 1.00 94.62 85 GLY A C 1
ATOM 638 O O . GLY A 1 85 ? -1.956 8.687 -10.371 1.00 94.62 85 GLY A O 1
ATOM 639 N N . SER A 1 86 ? -3.440 7.204 -9.598 1.00 93.94 86 SER A N 1
ATOM 640 C CA . SER A 1 86 ? -4.488 8.209 -9.385 1.00 93.94 86 SER A CA 1
ATOM 641 C C . SER A 1 86 ? -5.193 8.031 -8.044 1.00 93.94 86 SER A C 1
ATOM 643 O O . SER A 1 86 ? -5.451 6.914 -7.598 1.00 93.94 86 SER A O 1
ATOM 645 N N . GLY A 1 87 ? -5.486 9.169 -7.409 1.00 94.19 87 GLY A N 1
ATOM 646 C CA . GLY A 1 87 ? -6.040 9.259 -6.064 1.00 94.19 87 GLY A CA 1
ATOM 647 C C . GLY A 1 87 ? -4.977 9.340 -4.966 1.00 94.19 87 GLY A C 1
ATOM 648 O O . GLY A 1 87 ? -3.772 9.399 -5.216 1.00 94.19 87 GLY A O 1
ATOM 649 N N . HIS A 1 88 ? -5.459 9.362 -3.726 1.00 95.00 88 HIS A N 1
ATOM 650 C CA . HIS A 1 88 ? -4.642 9.432 -2.520 1.00 95.00 88 HIS A CA 1
ATOM 651 C C . HIS A 1 88 ? -5.179 8.436 -1.493 1.00 95.00 88 HIS A C 1
ATOM 653 O O . HIS A 1 88 ? -6.387 8.214 -1.395 1.00 95.00 88 HIS A O 1
ATOM 659 N N . CYS A 1 89 ? -4.277 7.857 -0.710 1.00 93.44 89 CYS A N 1
ATOM 660 C CA . CYS A 1 89 ? -4.613 7.142 0.512 1.00 93.44 89 CYS A CA 1
ATOM 661 C C . CYS A 1 89 ? -5.306 8.089 1.508 1.00 93.44 89 CYS A C 1
ATOM 663 O O . CYS A 1 89 ? -5.148 9.308 1.441 1.00 93.44 89 CYS A O 1
ATOM 665 N N . SER A 1 90 ? -6.024 7.545 2.494 1.00 91.44 90 SER A N 1
ATOM 666 C CA . SER A 1 90 ? -6.739 8.351 3.502 1.00 91.44 90 SER A CA 1
ATOM 667 C C . SER A 1 90 ? -5.834 9.240 4.371 1.00 91.44 90 SER A C 1
ATOM 669 O O . SER A 1 90 ? -6.316 10.186 4.983 1.00 91.44 90 SER A O 1
ATOM 671 N N . ASN A 1 91 ? -4.526 8.973 4.405 1.00 90.88 91 ASN A N 1
ATOM 672 C CA . ASN A 1 91 ? -3.510 9.809 5.053 1.00 90.88 91 ASN A CA 1
ATOM 673 C C . ASN A 1 91 ? -2.841 10.822 4.102 1.00 90.88 91 ASN A C 1
ATOM 675 O O . ASN A 1 91 ? -1.836 11.425 4.468 1.00 90.88 91 ASN A O 1
ATOM 679 N N . GLY A 1 92 ? -3.357 10.984 2.883 1.00 93.56 92 GLY A N 1
ATOM 680 C CA . GLY A 1 92 ? -2.853 11.934 1.892 1.00 93.56 92 GLY A CA 1
ATOM 681 C C . GLY A 1 92 ? -1.666 11.444 1.059 1.00 93.56 92 GLY A C 1
ATOM 682 O O . GLY A 1 92 ? -1.210 12.186 0.196 1.00 93.56 92 GLY A O 1
ATOM 683 N N . ILE A 1 93 ? -1.168 10.218 1.262 1.00 92.94 93 ILE A N 1
ATOM 684 C CA . ILE A 1 93 ? -0.086 9.663 0.432 1.00 92.94 93 ILE A CA 1
ATOM 685 C C . ILE A 1 93 ? -0.615 9.421 -0.996 1.00 92.94 93 ILE A C 1
ATOM 687 O O . ILE A 1 93 ? -1.621 8.720 -1.139 1.00 92.94 93 ILE A O 1
ATOM 691 N N . PRO A 1 94 ? 0.028 9.956 -2.054 1.00 94.88 94 PRO A N 1
ATOM 692 C CA . PRO A 1 94 ? -0.355 9.682 -3.437 1.00 94.88 94 PRO A CA 1
ATOM 693 C C . PRO A 1 94 ? -0.249 8.193 -3.767 1.00 94.88 94 PRO A C 1
ATOM 695 O O . PRO A 1 94 ? 0.726 7.532 -3.403 1.00 94.88 94 PRO A O 1
ATOM 698 N N . ILE A 1 95 ? -1.238 7.668 -4.486 1.00 95.69 95 ILE A N 1
ATOM 699 C CA . ILE A 1 95 ? -1.216 6.277 -4.943 1.00 95.69 95 ILE A CA 1
ATOM 700 C C . ILE A 1 95 ? -0.189 6.167 -6.085 1.00 95.69 95 ILE A C 1
ATOM 702 O O . ILE A 1 95 ? -0.334 6.879 -7.080 1.00 95.69 95 ILE A O 1
ATOM 706 N N . PRO A 1 96 ? 0.846 5.309 -5.987 1.00 95.31 96 PRO A N 1
ATOM 707 C CA . PRO A 1 96 ? 1.843 5.174 -7.047 1.00 95.31 96 PRO A CA 1
ATOM 708 C C . PRO A 1 96 ? 1.260 4.469 -8.279 1.00 95.31 96 PRO A C 1
ATOM 710 O O . PRO A 1 96 ? 0.307 3.697 -8.176 1.00 95.31 96 PRO A O 1
ATOM 713 N N . ASP A 1 97 ? 1.858 4.699 -9.450 1.00 95.56 97 ASP A N 1
ATOM 714 C CA . ASP A 1 97 ? 1.625 3.861 -10.632 1.00 95.56 97 ASP A CA 1
ATOM 715 C C . ASP A 1 97 ? 2.643 2.718 -10.651 1.00 95.56 97 ASP A C 1
ATOM 717 O O . ASP A 1 97 ? 3.846 2.957 -10.807 1.00 95.56 97 ASP A O 1
ATOM 721 N N . LEU A 1 98 ? 2.163 1.491 -10.450 1.00 95.56 98 LEU A N 1
ATOM 722 C CA . LEU A 1 98 ? 2.962 0.264 -10.392 1.00 95.56 98 LEU A CA 1
ATOM 723 C C . LEU A 1 98 ? 2.655 -0.702 -11.546 1.00 95.56 98 LEU A C 1
ATOM 725 O O . LEU A 1 98 ? 3.166 -1.820 -11.558 1.00 95.56 98 LEU A O 1
ATOM 729 N N . ARG A 1 99 ? 1.838 -0.290 -12.524 1.00 93.62 99 ARG A N 1
ATOM 730 C CA . ARG A 1 99 ? 1.549 -1.106 -13.713 1.00 93.62 99 ARG A CA 1
ATOM 731 C C . ARG A 1 99 ? 2.828 -1.318 -14.520 1.00 93.62 99 ARG A C 1
ATOM 733 O O . ARG A 1 99 ? 3.573 -0.364 -14.735 1.00 93.62 99 ARG A O 1
ATOM 740 N N . ASP A 1 100 ? 3.067 -2.558 -14.943 1.00 94.00 100 ASP A N 1
ATOM 741 C CA . ASP A 1 100 ? 4.245 -2.975 -15.719 1.00 94.00 100 ASP A CA 1
ATOM 742 C C . ASP A 1 100 ? 5.590 -2.627 -15.056 1.00 94.00 100 ASP A C 1
ATOM 744 O O . ASP A 1 100 ? 6.580 -2.329 -15.727 1.00 94.00 100 ASP A O 1
ATOM 748 N N . ARG A 1 101 ? 5.639 -2.644 -13.716 1.00 94.25 101 ARG A N 1
ATOM 749 C CA . ARG A 1 101 ? 6.839 -2.303 -12.940 1.00 94.25 101 ARG A CA 1
ATOM 750 C C . ARG A 1 101 ? 7.247 -3.415 -11.994 1.00 94.25 101 ARG A C 1
ATOM 752 O O . ARG A 1 101 ? 6.419 -4.077 -11.375 1.00 94.25 101 ARG A O 1
ATOM 759 N N . PHE A 1 102 ? 8.557 -3.556 -11.833 1.00 93.81 102 PHE A N 1
ATOM 760 C CA . PHE A 1 102 ? 9.148 -4.358 -10.773 1.00 93.81 102 PHE A CA 1
ATOM 761 C C . PHE A 1 102 ? 9.462 -3.474 -9.562 1.00 93.81 102 PHE A C 1
ATOM 763 O O . PHE A 1 102 ? 9.966 -2.360 -9.719 1.00 93.81 102 PHE A O 1
ATOM 770 N N . ILE A 1 103 ? 9.166 -3.961 -8.355 1.00 94.50 103 ILE A N 1
ATOM 771 C CA . ILE A 1 103 ? 9.379 -3.204 -7.117 1.00 94.50 103 ILE A CA 1
ATOM 772 C C . ILE A 1 103 ? 10.819 -3.371 -6.642 1.00 94.50 103 ILE A C 1
ATOM 774 O O . ILE A 1 103 ? 11.287 -4.484 -6.417 1.00 94.50 103 ILE A O 1
ATOM 778 N N . VAL A 1 104 ? 11.501 -2.245 -6.439 1.00 94.56 104 VAL A N 1
ATOM 779 C CA . VAL A 1 104 ? 12.831 -2.181 -5.826 1.00 94.56 104 VAL A CA 1
ATOM 780 C C . VAL A 1 104 ? 12.706 -1.444 -4.499 1.00 94.56 104 VAL A C 1
ATOM 782 O O . VAL A 1 104 ? 12.083 -0.385 -4.427 1.00 94.56 104 VAL A O 1
ATOM 785 N N . GLY A 1 105 ? 13.274 -2.023 -3.439 1.00 94.31 105 GLY A N 1
ATOM 786 C CA . GLY A 1 105 ? 13.293 -1.394 -2.122 1.00 94.31 105 GLY A CA 1
ATOM 787 C C . GLY A 1 105 ? 14.038 -0.060 -2.158 1.00 94.31 105 GLY A C 1
ATOM 788 O O . GLY A 1 105 ? 15.096 0.049 -2.780 1.00 94.31 105 GLY A O 1
ATOM 789 N N . ALA A 1 106 ? 13.490 0.949 -1.481 1.00 95.31 106 ALA A N 1
ATOM 790 C CA . ALA A 1 106 ? 14.180 2.221 -1.319 1.00 95.31 106 ALA A CA 1
ATOM 791 C C . ALA A 1 106 ? 15.481 2.029 -0.518 1.00 95.31 106 ALA A C 1
ATOM 793 O O . ALA A 1 106 ? 15.550 1.213 0.402 1.00 95.31 106 ALA A O 1
ATOM 794 N N . GLY A 1 107 ? 16.510 2.796 -0.865 1.00 95.19 107 GLY A N 1
ATOM 795 C CA . GLY A 1 107 ? 17.837 2.714 -0.267 1.00 95.19 107 GLY A CA 1
ATOM 796 C C . GLY A 1 107 ? 18.710 3.889 -0.695 1.00 95.19 107 GLY A C 1
ATOM 797 O O . GLY A 1 107 ? 18.205 4.972 -0.974 1.00 95.19 107 GLY A O 1
ATOM 798 N N . HIS A 1 108 ? 20.025 3.683 -0.772 1.00 93.81 108 HIS A N 1
ATOM 799 C CA . HIS A 1 108 ? 20.959 4.758 -1.125 1.00 93.81 108 HIS A CA 1
ATOM 800 C C . HIS A 1 108 ? 20.768 5.274 -2.564 1.00 93.81 108 HIS A C 1
ATOM 802 O O . HIS A 1 108 ? 20.718 6.477 -2.789 1.00 93.81 108 HIS A O 1
ATOM 808 N N . SER A 1 109 ? 20.643 4.366 -3.537 1.00 92.75 109 SER A N 1
ATOM 809 C CA . SER A 1 109 ? 20.584 4.712 -4.968 1.00 92.75 109 SER A CA 1
ATOM 810 C C . SER A 1 109 ? 19.176 4.999 -5.493 1.00 92.75 109 SER A C 1
ATOM 812 O O . SER A 1 109 ? 19.037 5.585 -6.563 1.00 92.75 109 SER A O 1
ATOM 814 N N . TYR A 1 110 ? 18.139 4.579 -4.766 1.00 94.06 110 TYR A N 1
ATOM 815 C CA . TYR A 1 110 ? 16.744 4.717 -5.182 1.00 94.06 110 TYR A CA 1
ATOM 816 C C . TYR A 1 110 ? 15.916 5.254 -4.021 1.00 94.06 110 TYR A C 1
ATOM 818 O O . TYR A 1 110 ? 15.771 4.593 -2.991 1.00 94.06 110 TYR A O 1
ATOM 826 N N . GLY A 1 111 ? 15.365 6.453 -4.197 1.00 95.12 111 GLY A N 1
ATOM 827 C CA . GLY A 1 111 ? 14.385 7.007 -3.273 1.00 95.12 111 GLY A CA 1
ATOM 828 C C . GLY A 1 111 ? 12.996 6.396 -3.496 1.00 95.12 111 GLY A C 1
ATOM 829 O O . GLY A 1 111 ? 12.746 5.757 -4.525 1.00 95.12 111 GLY A O 1
ATOM 830 N N . PRO A 1 112 ? 12.052 6.605 -2.564 1.00 92.38 112 PRO A N 1
ATOM 831 C CA . PRO A 1 112 ? 10.655 6.254 -2.787 1.00 92.38 112 PRO A CA 1
ATOM 832 C C . PRO A 1 112 ? 10.126 6.885 -4.081 1.00 92.38 112 PRO A C 1
ATOM 834 O O . PRO A 1 112 ? 10.287 8.081 -4.312 1.00 92.38 112 PRO A O 1
ATOM 837 N N . GLY A 1 113 ? 9.505 6.073 -4.937 1.00 90.62 113 GLY A N 1
ATOM 838 C CA . GLY A 1 113 ? 8.951 6.530 -6.214 1.00 90.62 113 GLY A CA 1
ATOM 839 C C . GLY A 1 113 ? 9.969 6.707 -7.346 1.00 90.62 113 GLY A C 1
ATOM 840 O O . GLY A 1 113 ? 9.557 7.039 -8.456 1.00 90.62 113 GLY A O 1
ATOM 841 N N . SER A 1 114 ? 11.26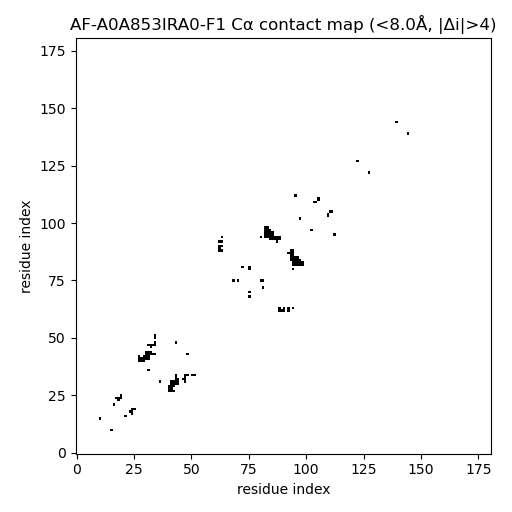8 6.456 -7.122 1.00 94.44 114 SER A N 1
ATOM 842 C CA . SER A 1 114 ? 12.235 6.361 -8.221 1.00 94.44 114 SER A CA 1
ATOM 843 C C . SER A 1 114 ? 11.793 5.297 -9.233 1.00 94.44 114 SER A C 1
ATOM 845 O O . SER A 1 114 ? 11.325 4.221 -8.864 1.00 94.44 114 SER A O 1
ATOM 847 N N . THR A 1 115 ? 11.948 5.602 -10.521 1.00 92.88 115 THR A N 1
ATOM 848 C CA . THR A 1 115 ? 11.607 4.696 -11.627 1.00 92.88 115 THR A CA 1
ATOM 849 C C . THR A 1 115 ? 12.827 4.468 -12.507 1.00 92.88 115 THR A C 1
ATOM 851 O O . THR A 1 115 ? 13.768 5.261 -12.499 1.00 92.88 115 THR A O 1
ATOM 854 N N . GLY A 1 116 ? 12.832 3.369 -13.252 1.00 90.81 116 GLY A N 1
ATOM 855 C CA . GLY A 1 116 ? 13.922 3.028 -14.152 1.00 90.81 116 GLY A CA 1
ATOM 856 C C . GLY A 1 116 ? 13.720 1.655 -14.774 1.00 90.81 116 GLY A C 1
ATOM 857 O O . GLY A 1 116 ? 12.642 1.069 -14.684 1.00 90.81 116 GLY A O 1
ATOM 858 N N . GLY A 1 117 ? 14.784 1.138 -15.383 1.00 89.31 117 GLY A N 1
ATOM 859 C CA . GLY A 1 117 ? 14.732 -0.106 -16.142 1.00 89.31 117 GLY A CA 1
ATOM 860 C C . GLY A 1 117 ? 14.261 0.102 -17.581 1.00 89.31 117 GLY A C 1
ATOM 861 O O . GLY A 1 117 ? 13.928 1.204 -18.006 1.00 89.31 117 GLY A O 1
ATOM 862 N N . ALA A 1 118 ? 14.302 -0.979 -18.351 1.00 88.06 118 ALA A N 1
ATOM 863 C CA . ALA A 1 118 ? 13.878 -1.007 -19.742 1.00 88.06 118 ALA A CA 1
ATOM 864 C C . ALA A 1 118 ? 13.345 -2.406 -20.063 1.00 88.06 118 ALA A C 1
ATOM 866 O O . ALA A 1 118 ? 13.977 -3.397 -19.681 1.00 88.06 118 ALA A O 1
ATOM 867 N N . ASN A 1 119 ? 12.215 -2.475 -20.774 1.00 86.06 119 ASN A N 1
ATOM 868 C CA . ASN A 1 119 ? 11.598 -3.737 -21.205 1.00 86.06 119 ASN A CA 1
ATOM 869 C C . ASN A 1 119 ? 12.415 -4.437 -22.299 1.00 86.06 119 ASN A C 1
ATOM 871 O O . ASN A 1 119 ? 12.359 -5.655 -22.437 1.00 86.06 119 ASN A O 1
ATOM 875 N N . THR A 1 120 ? 13.205 -3.674 -23.054 1.00 83.00 120 THR A N 1
ATOM 876 C CA . THR A 1 120 ? 14.146 -4.179 -24.053 1.00 83.00 120 THR A CA 1
ATOM 877 C C . THR A 1 120 ? 15.558 -3.716 -23.715 1.00 83.00 120 THR A C 1
ATOM 879 O O . THR A 1 120 ? 15.782 -2.613 -23.212 1.00 83.00 120 THR A O 1
ATOM 882 N N . LYS A 1 121 ? 16.545 -4.574 -23.982 1.00 75.12 121 LYS A N 1
ATOM 883 C CA . LYS A 1 121 ? 17.959 -4.202 -23.909 1.00 75.12 121 LYS A CA 1
ATOM 884 C C . LYS A 1 121 ? 18.388 -3.757 -25.300 1.00 75.12 121 LYS A C 1
ATOM 886 O O . LYS A 1 121 ? 18.503 -4.581 -26.199 1.00 75.12 121 LYS A O 1
ATOM 891 N N . HIS A 1 122 ? 18.619 -2.463 -25.479 1.00 66.00 122 HIS A N 1
ATOM 892 C CA . HIS A 1 122 ? 19.313 -1.967 -26.660 1.00 66.00 122 HIS A CA 1
ATOM 893 C C . HIS A 1 122 ? 20.795 -1.841 -26.322 1.00 66.00 122 HIS A C 1
ATOM 895 O O . HIS A 1 122 ? 21.175 -1.007 -25.501 1.00 66.00 122 HIS A O 1
ATOM 901 N N . THR A 1 123 ? 21.644 -2.640 -26.964 1.00 67.25 123 THR A N 1
ATOM 902 C CA . THR A 1 123 ? 23.055 -2.275 -27.101 1.00 67.25 123 THR A CA 1
ATOM 903 C C . THR A 1 123 ? 23.113 -1.197 -28.177 1.00 67.25 123 THR A C 1
ATOM 905 O O . THR A 1 123 ? 23.250 -1.491 -29.363 1.00 67.25 123 THR A O 1
ATOM 908 N N . SER A 1 124 ? 22.921 0.065 -27.791 1.00 65.81 124 SER A N 1
ATOM 909 C CA . SER A 1 124 ? 23.327 1.163 -28.670 1.00 65.81 124 SER A CA 1
ATOM 910 C C . SER A 1 124 ? 24.848 1.103 -28.864 1.00 65.81 124 SER A C 1
ATOM 912 O O . SER A 1 124 ? 25.543 0.368 -28.159 1.00 65.81 124 SER A O 1
ATOM 914 N N . THR A 1 125 ? 25.402 1.904 -29.772 1.00 57.53 125 THR A N 1
ATOM 915 C CA . THR A 1 125 ? 26.857 2.098 -29.922 1.00 57.53 125 THR A CA 1
ATOM 916 C C . THR A 1 125 ? 27.578 2.380 -28.586 1.00 57.53 125 THR A C 1
ATOM 918 O O . THR A 1 125 ? 28.767 2.116 -28.480 1.00 57.53 125 THR A O 1
ATOM 921 N N . ALA A 1 126 ? 26.878 2.815 -27.528 1.00 56.34 126 ALA A N 1
ATOM 922 C CA . ALA A 1 126 ? 27.427 2.961 -26.174 1.00 56.34 126 ALA A CA 1
ATOM 923 C C . ALA A 1 126 ? 27.755 1.631 -25.451 1.00 56.34 126 ALA A C 1
ATOM 925 O O . ALA A 1 126 ? 28.484 1.6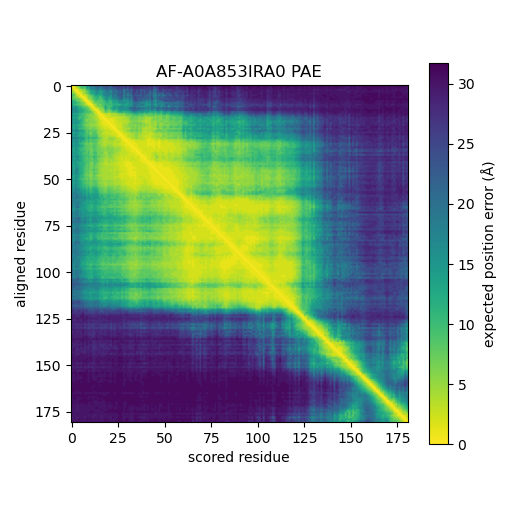40 -24.466 1.00 56.34 126 ALA A O 1
ATOM 926 N N . GLY A 1 127 ? 27.233 0.492 -25.919 1.00 57.97 127 GLY A N 1
ATOM 927 C CA . GLY A 1 127 ? 27.635 -0.855 -25.490 1.00 57.97 127 GLY A CA 1
ATOM 928 C C . GLY A 1 127 ? 28.747 -1.465 -26.352 1.00 57.97 127 GLY A C 1
ATOM 929 O O . GLY A 1 127 ? 29.178 -2.590 -26.087 1.00 57.97 127 GLY A O 1
ATOM 930 N N . HIS A 1 128 ? 29.204 -0.748 -27.386 1.00 61.47 128 HIS A N 1
ATOM 931 C CA . HIS A 1 128 ? 30.360 -1.157 -28.169 1.00 61.47 128 HIS A CA 1
ATOM 932 C C . HIS A 1 128 ? 31.611 -0.968 -27.312 1.00 61.47 128 HIS A C 1
ATOM 934 O O . HIS A 1 128 ? 32.016 0.152 -27.013 1.00 61.47 128 HIS A O 1
ATOM 940 N N . HIS A 1 129 ? 32.219 -2.076 -26.912 1.00 70.00 129 HIS A N 1
ATOM 941 C CA . HIS A 1 129 ? 33.572 -2.081 -26.385 1.00 70.00 129 HIS A CA 1
ATOM 942 C C . HIS A 1 129 ? 34.446 -2.833 -27.383 1.00 70.00 129 HIS A C 1
ATOM 944 O O . HIS A 1 129 ? 34.036 -3.847 -27.948 1.00 70.00 129 HIS A O 1
ATOM 950 N N . ALA A 1 130 ? 35.632 -2.297 -27.641 1.00 72.50 130 ALA A N 1
ATOM 951 C CA . ALA A 1 130 ? 36.602 -2.915 -28.525 1.00 72.50 130 ALA A CA 1
ATOM 952 C C . ALA A 1 130 ? 37.648 -3.650 -27.685 1.00 72.50 130 ALA A C 1
ATOM 954 O O . ALA A 1 130 ? 38.146 -3.115 -26.695 1.00 72.50 130 ALA A O 1
ATOM 955 N N . HIS A 1 131 ? 38.011 -4.857 -28.110 1.00 77.56 131 HIS A N 1
ATOM 956 C CA . HIS A 1 131 ? 39.223 -5.519 -27.647 1.00 77.56 131 HIS A CA 1
ATOM 957 C C . HIS A 1 131 ? 40.350 -5.152 -28.607 1.00 77.56 131 HIS A C 1
ATOM 959 O O . HIS A 1 131 ? 40.294 -5.469 -29.794 1.00 77.56 131 HIS A O 1
ATOM 965 N N . ASN A 1 132 ? 41.375 -4.475 -28.107 1.00 74.62 132 ASN A N 1
ATOM 966 C CA . ASN A 1 132 ? 42.605 -4.249 -28.847 1.00 74.62 132 ASN A CA 1
ATOM 967 C C . ASN A 1 132 ? 43.563 -5.422 -28.604 1.00 74.62 132 ASN A C 1
ATOM 969 O O . ASN A 1 132 ? 44.033 -5.638 -27.491 1.00 74.62 132 ASN A O 1
ATOM 973 N N . ILE A 1 133 ? 43.886 -6.167 -29.661 1.00 76.25 133 ILE A N 1
ATOM 974 C CA . ILE A 1 133 ? 45.032 -7.079 -29.648 1.00 76.25 133 ILE A CA 1
ATOM 975 C C . ILE A 1 133 ? 46.231 -6.288 -30.166 1.00 76.25 133 ILE A C 1
ATOM 977 O O . ILE A 1 133 ? 46.288 -5.930 -31.342 1.00 76.25 133 ILE A O 1
ATOM 981 N N . VAL A 1 134 ? 47.188 -5.995 -29.284 1.00 74.31 134 VAL A N 1
ATOM 982 C CA . VAL A 1 134 ? 48.479 -5.424 -29.684 1.00 74.31 134 VAL A CA 1
ATOM 983 C C . VAL A 1 134 ? 49.378 -6.572 -30.119 1.00 74.31 134 VAL A C 1
ATOM 985 O O . VAL A 1 134 ? 49.974 -7.260 -29.294 1.00 74.31 134 VAL A O 1
ATOM 988 N N . VAL A 1 135 ? 49.487 -6.781 -31.427 1.00 72.56 135 VAL A N 1
ATOM 989 C CA . VAL A 1 135 ? 50.609 -7.536 -31.988 1.00 72.56 135 VAL A CA 1
ATOM 990 C C . VAL A 1 135 ? 51.734 -6.521 -32.181 1.00 72.56 135 VAL A C 1
ATOM 992 O O . VAL A 1 135 ? 51.556 -5.571 -32.938 1.00 72.56 135 VAL A O 1
ATOM 995 N N . HIS A 1 136 ? 52.853 -6.664 -31.459 1.00 72.56 136 HIS A N 1
ATOM 996 C CA . HIS A 1 136 ? 54.010 -5.751 -31.498 1.00 72.56 136 HIS A CA 1
ATOM 997 C C . HIS A 1 136 ? 54.670 -5.706 -32.890 1.00 72.56 136 HIS A C 1
ATOM 999 O O . HIS A 1 136 ? 55.730 -6.288 -33.099 1.00 72.56 136 HIS A O 1
ATOM 1005 N N . GLY A 1 137 ? 54.032 -5.034 -33.851 1.00 65.94 137 GLY A N 1
ATOM 1006 C CA . GLY A 1 137 ? 54.586 -4.737 -35.171 1.00 65.94 137 GLY A CA 1
ATOM 1007 C C . GLY A 1 137 ? 55.215 -5.943 -35.866 1.00 65.94 137 GLY A C 1
ATOM 1008 O O . GLY A 1 137 ? 56.278 -5.810 -36.467 1.00 65.94 137 GLY A O 1
ATOM 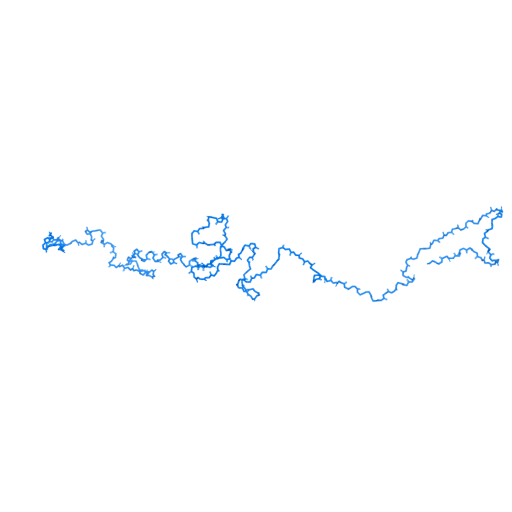1009 N N . HIS A 1 138 ? 54.620 -7.131 -35.737 1.00 74.12 138 HIS A N 1
ATOM 1010 C CA . HIS A 1 138 ? 55.205 -8.313 -36.346 1.00 74.12 138 HIS A CA 1
ATOM 1011 C C . HIS A 1 138 ? 54.954 -8.292 -37.855 1.00 74.12 138 HIS A C 1
ATOM 1013 O O . HIS A 1 138 ? 53.825 -8.479 -38.303 1.00 74.12 138 HIS A O 1
ATOM 1019 N N . SER A 1 139 ? 56.013 -8.070 -38.630 1.00 72.94 139 SER A N 1
ATOM 1020 C CA . SER A 1 139 ? 56.013 -8.370 -40.058 1.00 72.94 139 SER A CA 1
ATOM 1021 C C . SER A 1 139 ? 56.420 -9.828 -40.237 1.00 72.94 139 SER A C 1
ATOM 1023 O O . SER A 1 139 ? 57.491 -10.222 -39.767 1.00 72.94 139 SER A O 1
ATOM 1025 N N . LEU A 1 140 ? 55.571 -10.626 -40.890 1.00 71.12 140 LEU A N 1
ATOM 1026 C CA . LEU A 1 140 ? 55.922 -11.992 -41.272 1.00 71.12 140 LEU A CA 1
ATOM 1027 C C . LEU A 1 140 ? 57.126 -11.930 -42.217 1.00 71.12 140 LEU A C 1
ATOM 1029 O O . LEU A 1 140 ? 57.053 -11.341 -43.295 1.00 71.12 140 LEU A O 1
ATOM 1033 N N . SER A 1 141 ? 58.244 -12.519 -41.808 1.00 75.56 141 SER A N 1
ATOM 1034 C CA . SER A 1 141 ? 59.414 -12.670 -42.673 1.00 75.56 141 SER A CA 1
ATOM 1035 C C . SER A 1 141 ? 59.306 -13.948 -43.507 1.00 75.56 141 SER A C 1
ATOM 1037 O O . SER A 1 141 ? 58.656 -14.909 -43.098 1.00 75.56 141 SER A O 1
ATOM 1039 N N . HIS A 1 142 ? 59.998 -13.995 -44.651 1.00 70.00 142 HIS A N 1
ATOM 1040 C CA . HIS A 1 142 ? 60.070 -15.188 -45.509 1.00 70.00 142 HIS A CA 1
ATOM 1041 C C . HIS A 1 142 ? 60.486 -16.458 -44.743 1.00 70.00 142 HIS A C 1
ATOM 1043 O O . HIS A 1 142 ? 60.042 -17.548 -45.079 1.00 70.00 142 HIS A O 1
ATOM 1049 N N . ALA A 1 143 ? 61.276 -16.322 -43.671 1.00 71.06 143 ALA A N 1
ATOM 1050 C CA . ALA A 1 143 ? 61.708 -17.438 -42.827 1.00 71.06 143 ALA A CA 1
ATOM 1051 C C . ALA A 1 143 ? 60.579 -18.067 -41.989 1.00 71.06 143 ALA A C 1
ATOM 1053 O O . ALA A 1 143 ? 60.738 -19.160 -41.454 1.00 71.06 143 ALA A O 1
ATOM 1054 N N . GLN A 1 144 ? 59.459 -17.364 -41.834 1.00 77.50 144 GLN A N 1
ATOM 1055 C CA . GLN A 1 144 ? 58.315 -17.792 -41.029 1.00 77.50 144 GLN A CA 1
ATOM 1056 C C . GLN A 1 144 ? 57.168 -18.327 -41.888 1.00 77.50 144 GLN A C 1
ATOM 1058 O O . GLN A 1 144 ? 56.166 -18.794 -41.347 1.00 77.50 144 GLN A O 1
ATOM 1063 N N . LEU A 1 145 ? 57.306 -18.261 -43.215 1.00 76.50 145 LEU A N 1
ATOM 1064 C CA . LEU A 1 145 ? 56.384 -18.908 -44.132 1.00 76.50 145 LEU A CA 1
ATOM 1065 C C . LEU A 1 145 ? 56.708 -20.412 -44.163 1.00 76.50 145 LEU A C 1
ATOM 1067 O O . LEU A 1 145 ? 57.873 -20.776 -44.338 1.00 76.50 145 LEU A O 1
ATOM 1071 N N . PRO A 1 146 ? 55.721 -21.308 -43.986 1.00 77.06 146 PRO A N 1
ATOM 1072 C CA . PRO A 1 146 ? 55.950 -22.735 -44.165 1.00 77.06 146 PRO A CA 1
ATOM 1073 C C . PRO A 1 146 ? 56.360 -22.995 -45.620 1.00 77.06 146 PRO A C 1
ATOM 1075 O O . PRO A 1 146 ? 55.583 -22.740 -46.536 1.00 77.06 146 PRO A O 1
ATOM 1078 N N . HIS A 1 147 ? 57.581 -23.487 -45.837 1.00 70.38 147 HIS A N 1
ATOM 1079 C CA . HIS A 1 147 ? 58.083 -23.776 -47.178 1.00 70.38 147 HIS A CA 1
ATOM 1080 C C . HIS A 1 147 ? 57.887 -25.256 -47.511 1.00 70.38 147 HIS A C 1
ATOM 1082 O O . HIS A 1 147 ? 58.343 -26.139 -46.782 1.00 70.38 147 HIS A O 1
ATOM 1088 N N . THR A 1 148 ? 57.216 -25.534 -48.627 1.00 66.38 148 THR A N 1
ATOM 1089 C CA . THR A 1 148 ? 57.068 -26.886 -49.175 1.00 66.38 148 THR A CA 1
ATOM 1090 C C . THR A 1 148 ? 57.891 -26.999 -50.450 1.00 66.38 148 THR A C 1
ATOM 1092 O O . THR A 1 148 ? 57.597 -26.328 -51.437 1.00 66.38 148 THR A O 1
ATOM 1095 N N . SER A 1 149 ? 58.915 -27.852 -50.453 1.00 68.06 149 SER A N 1
ATOM 1096 C CA . SER A 1 149 ? 59.720 -28.120 -51.647 1.00 68.06 149 SER A CA 1
ATOM 1097 C C . SER A 1 149 ? 58.956 -29.034 -52.602 1.00 68.06 149 SER A C 1
ATOM 1099 O O . SER A 1 149 ? 58.769 -30.216 -52.317 1.00 68.06 149 SER A O 1
ATOM 1101 N N . ILE A 1 150 ? 58.528 -28.499 -53.745 1.00 67.81 150 ILE A N 1
ATOM 1102 C CA . ILE A 1 150 ? 57.967 -29.294 -54.841 1.00 67.81 150 ILE A CA 1
ATOM 1103 C C . ILE A 1 150 ? 59.089 -29.542 -55.849 1.00 67.81 150 ILE A C 1
ATOM 1105 O O . ILE A 1 150 ? 59.625 -28.609 -56.440 1.00 67.81 150 ILE A O 1
ATOM 1109 N N . GLN A 1 151 ? 59.461 -30.805 -56.040 1.00 63.53 151 GLN A N 1
ATOM 1110 C CA . GLN A 1 151 ? 60.345 -31.219 -57.129 1.00 63.53 151 GLN A CA 1
ATOM 1111 C C . GLN A 1 151 ? 59.466 -31.538 -58.340 1.00 63.53 151 GLN A C 1
ATOM 1113 O O . GLN A 1 151 ? 58.690 -32.491 -58.300 1.00 63.53 151 GLN A O 1
ATOM 1118 N N . LEU A 1 152 ? 59.560 -30.732 -59.399 1.00 61.81 152 LEU A N 1
ATOM 1119 C CA . LEU A 1 152 ? 58.959 -31.045 -60.694 1.00 61.81 152 LEU A CA 1
ATOM 1120 C C . LEU A 1 152 ? 60.011 -31.783 -61.532 1.00 61.81 152 LEU A C 1
ATOM 1122 O O . LEU A 1 152 ? 61.001 -31.160 -61.918 1.00 61.81 152 LEU A O 1
ATOM 1126 N N . PRO A 1 153 ? 59.849 -33.081 -61.833 1.00 57.09 153 PRO A N 1
ATOM 1127 C CA . PRO A 1 153 ? 60.734 -33.748 -62.773 1.00 57.09 153 PRO A CA 1
ATOM 1128 C C . PRO A 1 153 ? 60.454 -33.183 -64.171 1.00 57.09 153 PRO A C 1
ATOM 1130 O O . PRO A 1 153 ? 59.396 -33.446 -64.745 1.00 57.09 153 PRO A O 1
ATOM 1133 N N . ILE A 1 154 ? 61.384 -32.412 -64.742 1.00 59.12 154 ILE A N 1
ATOM 1134 C CA . ILE A 1 154 ? 61.381 -32.180 -66.189 1.00 59.12 154 ILE A CA 1
ATOM 1135 C C . ILE A 1 154 ? 61.874 -33.479 -66.816 1.00 59.12 154 ILE A C 1
ATOM 1137 O O . ILE A 1 154 ? 63.059 -33.803 -66.793 1.00 59.12 154 ILE A O 1
ATOM 1141 N N . MET A 1 155 ? 60.934 -34.269 -67.330 1.00 55.69 155 MET A N 1
ATOM 1142 C CA . MET A 1 155 ? 61.257 -35.437 -68.135 1.00 55.69 155 MET A CA 1
ATOM 1143 C C . MET A 1 155 ? 61.903 -34.955 -69.438 1.00 55.69 155 MET A C 1
ATOM 1145 O O . MET A 1 155 ? 61.228 -34.495 -70.357 1.00 55.69 155 MET A O 1
ATOM 1149 N N . GLY A 1 156 ? 63.234 -35.001 -69.497 1.00 51.41 156 GLY A N 1
ATOM 1150 C CA . GLY A 1 156 ? 63.970 -34.791 -70.736 1.00 51.41 156 GLY A CA 1
ATOM 1151 C C . GLY A 1 156 ? 63.507 -35.822 -71.760 1.00 51.41 156 GLY A C 1
ATOM 1152 O O . GLY A 1 156 ? 63.676 -37.025 -71.561 1.00 51.41 156 GLY A O 1
ATOM 1153 N N . ALA A 1 157 ? 62.873 -35.365 -72.838 1.00 48.97 157 ALA A N 1
ATOM 1154 C CA . ALA A 1 157 ? 62.475 -36.237 -73.928 1.00 48.97 157 ALA A CA 1
ATOM 1155 C C . ALA A 1 157 ? 63.734 -36.779 -74.619 1.00 48.97 157 ALA A C 1
ATOM 1157 O O . ALA A 1 157 ? 64.448 -36.056 -75.315 1.00 48.97 157 ALA A O 1
ATOM 1158 N N . ALA A 1 158 ? 64.006 -38.069 -74.434 1.00 52.56 158 ALA A N 1
ATOM 1159 C CA . ALA A 1 158 ? 64.877 -38.809 -75.327 1.00 52.56 158 ALA A CA 1
ATOM 1160 C C . ALA A 1 158 ? 64.157 -38.953 -76.677 1.00 52.56 158 ALA A C 1
ATOM 1162 O O . ALA A 1 158 ? 63.233 -39.752 -76.807 1.00 52.56 158 ALA A O 1
ATOM 1163 N N . GLY A 1 159 ? 64.565 -38.174 -77.677 1.00 48.31 159 GLY A N 1
ATOM 1164 C CA . GLY A 1 159 ? 64.144 -38.379 -79.064 1.00 48.31 159 GLY A CA 1
ATOM 1165 C C . GLY A 1 159 ? 63.828 -37.079 -79.785 1.00 48.31 159 GLY A C 1
ATOM 1166 O O . GLY A 1 159 ? 62.984 -36.304 -79.351 1.00 48.31 159 GLY A O 1
ATOM 1167 N N . GLY A 1 160 ? 64.544 -36.842 -80.883 1.00 48.56 160 GLY A N 1
ATOM 1168 C CA . GLY A 1 160 ? 64.531 -35.588 -81.623 1.00 48.56 160 GLY A CA 1
ATOM 1169 C C . GLY A 1 160 ? 63.179 -35.234 -82.242 1.00 48.56 160 GLY A C 1
ATOM 1170 O O . GLY A 1 160 ? 62.422 -36.091 -82.688 1.00 48.56 160 GLY A O 1
ATOM 1171 N N . GLY A 1 161 ? 62.921 -33.934 -82.308 1.00 44.88 161 GLY A N 1
ATOM 1172 C CA . GLY A 1 161 ? 61.753 -33.361 -82.958 1.00 44.88 161 GLY A CA 1
ATOM 1173 C C . GLY A 1 161 ? 61.634 -31.893 -82.587 1.00 44.88 161 GLY A C 1
ATOM 1174 O O . GLY A 1 161 ? 61.325 -31.557 -81.452 1.00 44.88 161 GLY A O 1
ATOM 1175 N N . SER A 1 162 ? 61.942 -31.025 -83.541 1.00 57.09 162 SER A N 1
ATOM 1176 C CA . SER A 1 162 ? 61.941 -29.568 -83.436 1.00 57.09 162 SER A CA 1
ATOM 1177 C C . SER A 1 162 ? 60.614 -29.002 -82.911 1.00 57.09 162 SER A C 1
ATOM 1179 O O . SER A 1 162 ? 59.651 -28.872 -83.665 1.00 57.09 162 SER A O 1
ATOM 1181 N N . ALA A 1 163 ? 60.593 -28.599 -81.642 1.00 44.56 163 ALA A N 1
ATOM 1182 C CA . ALA A 1 163 ? 59.645 -27.628 -81.113 1.00 44.56 163 ALA A CA 1
ATOM 1183 C C . ALA A 1 163 ? 60.455 -26.465 -80.534 1.00 44.56 163 ALA A C 1
ATOM 1185 O O . ALA A 1 163 ? 61.347 -26.675 -79.715 1.00 44.56 163 ALA A O 1
ATOM 1186 N N . ALA A 1 164 ? 60.177 -25.252 -81.009 1.00 50.78 164 ALA A N 1
ATOM 1187 C CA . ALA A 1 164 ? 60.798 -24.024 -80.536 1.00 50.78 164 ALA A CA 1
ATOM 1188 C C . ALA A 1 164 ? 60.409 -23.777 -79.070 1.00 50.78 164 ALA A C 1
ATOM 1190 O O . ALA A 1 164 ? 59.403 -23.139 -78.770 1.00 50.78 164 ALA A O 1
ATOM 1191 N N . SER A 1 165 ? 61.195 -24.325 -78.148 1.00 47.19 165 SER A N 1
ATOM 1192 C CA . SER A 1 165 ? 61.226 -23.890 -76.761 1.00 47.19 165 SER A CA 1
ATOM 1193 C C . SER A 1 165 ? 62.046 -22.606 -76.690 1.00 47.19 165 SER A C 1
ATOM 1195 O O . SER A 1 165 ? 63.158 -22.575 -77.218 1.00 47.19 165 SER A O 1
ATOM 1197 N N . TRP A 1 166 ? 61.455 -21.574 -76.078 1.00 44.56 166 TRP A N 1
ATOM 1198 C CA . TRP A 1 166 ? 62.086 -20.360 -75.549 1.00 44.56 166 TRP A CA 1
ATOM 1199 C C . TRP A 1 166 ? 63.617 -20.474 -75.455 1.00 44.56 166 TRP A C 1
ATOM 1201 O O . TRP A 1 166 ? 64.132 -21.398 -74.830 1.00 44.56 166 TRP A O 1
ATOM 1211 N N . GLU A 1 167 ? 64.331 -19.579 -76.140 1.00 47.50 167 GLU A N 1
ATOM 1212 C CA . GLU A 1 167 ? 65.786 -19.626 -76.311 1.00 47.50 167 GLU A CA 1
ATOM 1213 C C . GLU A 1 167 ? 66.515 -19.859 -74.981 1.00 47.50 167 GLU A C 1
ATOM 1215 O O . GLU A 1 167 ? 66.699 -18.955 -74.166 1.00 47.50 167 GLU A O 1
ATOM 1220 N N . ALA A 1 168 ? 66.956 -21.099 -74.772 1.00 47.28 168 ALA A N 1
ATOM 1221 C CA . ALA A 1 168 ? 67.882 -21.441 -73.715 1.00 47.28 168 ALA A CA 1
ATOM 1222 C C . ALA A 1 168 ? 69.247 -20.849 -74.084 1.00 47.28 168 ALA A C 1
ATOM 1224 O O . ALA A 1 168 ? 69.848 -21.227 -75.094 1.00 47.28 168 ALA A O 1
ATOM 1225 N N . GLN A 1 169 ? 69.750 -19.916 -73.274 1.00 48.81 169 GLN A N 1
ATOM 1226 C CA . GLN A 1 169 ? 71.131 -19.465 -73.413 1.00 48.81 169 GLN A CA 1
ATOM 1227 C C . GLN A 1 169 ? 72.070 -20.654 -73.182 1.00 48.81 169 GLN A C 1
ATOM 1229 O O . GLN A 1 169 ? 72.004 -21.347 -72.163 1.00 48.81 169 GLN A O 1
ATOM 1234 N N . VAL A 1 170 ? 72.933 -20.904 -74.164 1.00 49.19 170 VAL A N 1
ATOM 1235 C CA . VAL A 1 170 ? 73.865 -22.031 -74.170 1.00 49.19 170 VAL A CA 1
ATOM 1236 C C . VAL A 1 170 ? 74.847 -21.879 -73.003 1.00 49.19 170 VAL A C 1
ATOM 1238 O O . VAL A 1 170 ? 75.566 -20.884 -72.936 1.00 49.19 170 VAL A O 1
ATOM 1241 N N . GLY A 1 171 ? 74.883 -22.859 -72.090 1.00 53.56 171 GLY A N 1
ATOM 1242 C CA . GLY A 1 171 ? 75.914 -22.955 -71.045 1.00 53.56 171 GLY A CA 1
ATOM 1243 C C . GLY A 1 171 ? 75.445 -23.032 -69.588 1.00 53.56 171 GLY A C 1
ATOM 1244 O O . GLY A 1 171 ? 76.301 -23.069 -68.708 1.00 53.56 171 GLY A O 1
ATOM 1245 N N . GLN A 1 172 ? 74.140 -23.080 -69.296 1.00 53.66 172 GLN A N 1
ATOM 1246 C CA . GLN A 1 172 ? 73.657 -23.288 -67.920 1.00 53.66 172 GLN A CA 1
ATOM 1247 C C . GLN A 1 172 ? 73.223 -24.741 -67.684 1.00 53.66 172 GLN A C 1
ATOM 1249 O O . GLN A 1 172 ? 72.581 -25.348 -68.538 1.00 53.66 172 GLN A O 1
ATOM 1254 N N . ASN A 1 173 ? 73.626 -25.312 -66.545 1.00 52.28 173 ASN A N 1
ATOM 1255 C CA . ASN A 1 173 ? 73.240 -26.655 -66.119 1.00 52.28 173 ASN A CA 1
ATOM 1256 C C . ASN A 1 173 ? 71.873 -26.570 -65.420 1.00 52.28 173 ASN A C 1
ATOM 1258 O O . ASN A 1 173 ? 71.755 -25.879 -64.410 1.00 52.28 173 ASN A O 1
ATOM 1262 N N . TRP A 1 174 ? 70.852 -27.215 -65.986 1.00 54.62 174 TRP A N 1
ATOM 1263 C CA . TRP A 1 174 ? 69.447 -27.064 -65.574 1.00 54.62 174 TRP A CA 1
ATOM 1264 C C . TRP A 1 174 ? 68.934 -28.198 -64.677 1.00 54.62 174 TRP A C 1
ATOM 1266 O O . TRP A 1 174 ? 67.760 -28.206 -64.303 1.00 54.62 174 TRP A O 1
ATOM 1276 N N . ASP A 1 175 ? 69.799 -29.136 -64.296 1.00 52.00 175 ASP A N 1
ATOM 1277 C CA . ASP A 1 175 ? 69.422 -30.212 -63.386 1.00 52.00 175 ASP A CA 1
ATOM 1278 C C . ASP A 1 175 ? 69.250 -29.663 -61.959 1.00 52.00 175 ASP A C 1
ATOM 1280 O O . ASP A 1 175 ? 70.171 -29.094 -61.372 1.00 52.00 175 ASP A O 1
ATOM 1284 N N . ASN A 1 176 ? 68.053 -29.850 -61.391 1.00 52.47 176 ASN A N 1
ATOM 1285 C CA . ASN A 1 176 ? 67.674 -29.454 -60.027 1.00 52.47 176 ASN A CA 1
ATOM 1286 C C . ASN A 1 176 ? 67.761 -27.952 -59.709 1.00 52.47 176 ASN A C 1
ATOM 1288 O O . ASN A 1 176 ? 68.117 -27.582 -58.588 1.00 52.47 176 ASN A O 1
ATOM 1292 N N . VAL A 1 177 ? 67.385 -27.074 -60.644 1.00 53.88 177 VAL A N 1
ATOM 1293 C CA . VAL A 1 177 ? 67.277 -25.639 -60.334 1.00 53.88 177 VAL A CA 1
ATOM 1294 C C . VAL A 1 177 ? 66.146 -25.415 -59.315 1.00 53.88 177 VAL A C 1
ATOM 1296 O O . VAL A 1 177 ? 64.985 -25.700 -59.623 1.00 53.88 177 VAL A O 1
ATOM 1299 N N . PRO A 1 178 ? 66.442 -24.915 -58.100 1.00 49.91 178 PRO A N 1
ATOM 1300 C CA . PRO A 1 178 ? 65.416 -24.620 -57.112 1.00 49.91 178 PRO A CA 1
ATOM 1301 C C . PRO A 1 178 ? 64.604 -23.417 -57.583 1.00 49.91 178 PRO A C 1
ATOM 1303 O O . PRO A 1 178 ? 65.157 -22.342 -57.820 1.00 49.91 178 PRO A O 1
ATOM 1306 N N . LEU A 1 179 ? 63.289 -23.583 -57.696 1.00 53.97 179 LEU A N 1
ATOM 1307 C CA . LEU A 1 179 ? 62.392 -22.453 -57.887 1.00 53.97 179 LEU A CA 1
ATOM 1308 C C . LEU A 1 179 ? 62.018 -21.924 -56.497 1.00 53.97 179 LEU A C 1
ATOM 1310 O O . LEU A 1 179 ? 61.280 -22.576 -55.761 1.00 53.97 179 LEU A O 1
ATOM 1314 N N . HIS A 1 180 ? 62.581 -20.780 -56.115 1.00 53.00 180 HIS A N 1
ATOM 1315 C CA . HIS A 1 180 ? 62.143 -20.049 -54.927 1.00 53.00 180 HIS A CA 1
ATOM 1316 C C . HIS A 1 180 ? 60.950 -19.180 -55.334 1.00 53.00 180 HIS A C 1
ATOM 1318 O O . HIS A 1 180 ? 61.106 -18.313 -56.196 1.00 53.00 180 HIS A O 1
ATOM 1324 N N . ILE A 1 181 ? 59.772 -19.451 -54.766 1.00 57.16 181 ILE A N 1
ATOM 1325 C CA . ILE A 1 181 ? 58.568 -18.620 -54.926 1.00 57.16 181 ILE A CA 1
ATOM 1326 C C . ILE A 1 181 ? 58.402 -17.779 -53.667 1.00 57.16 181 ILE A C 1
ATOM 1328 O O . ILE A 1 181 ? 58.493 -18.373 -52.568 1.00 57.16 181 ILE A O 1
#

Organism: NCBI:txid2994442